Protein AF-A0A496VXA8-F1 (afdb_monomer)

Secondary structure (DSSP, 8-state):
--HHHHHHH-SSHHHHHHHHHHHHHTTPPP-HHHHHHHHHH-SSHHHHHHHHHHHHHTTPPPPHHHHHHHHHH-SSHHHHHHHHHHHHHTTPPPPHHHHHHHHHH-SSHHHHHHHHHHHHHTTPPP-HHHHHHHHHHGGGSSSHHHHHHHHHHHHHHTTPPP-PPEEPTTSPEES--HHHHHHHHH-S--HHHHHHHHHHHTT-TTSHHHHHHHHHHHHS--

Mean predicted aligned error: 10.19 Å

Solvent-accessible surface area (backbone atoms only — not comparable to full-atom values): 12682 Å² total; per-residue (Å²): 135,58,64,54,59,52,34,64,66,35,90,45,37,66,62,20,48,55,49,50,51,49,38,48,75,72,72,44,81,84,52,56,67,41,47,45,45,44,33,61,44,35,90,49,35,64,65,20,47,58,49,49,52,52,39,50,75,69,70,46,77,83,54,59,63,39,51,44,47,43,33,62,42,32,88,50,37,64,63,22,48,55,50,49,54,50,40,50,74,70,71,44,77,81,53,72,65,42,51,49,43,46,37,64,46,32,91,46,47,65,60,23,47,54,50,50,55,49,41,47,75,72,72,46,81,85,52,70,67,53,52,44,49,52,49,58,31,27,77,78,47,98,58,31,66,64,55,41,51,52,53,52,52,50,32,51,75,71,70,40,77,78,57,58,41,38,60,44,100,81,72,50,79,40,86,38,62,42,53,52,54,45,42,60,75,70,56,78,83,67,70,69,60,59,52,50,52,67,66,56,48,78,79,44,96,81,62,50,72,42,60,52,52,58,54,52,66,62,71,72,62,127

Nearest PDB structures (foldseek):
  5i9d-assembly1_A  TM=5.019E-01  e=3.408E-08  unidentified
  6bv8-assembly1_A  TM=5.908E-01  e=7.990E-06  Arabidopsis thaliana
  4m59-assembly1_B  TM=3.883E-01  e=5.154E-06  Zea mays
  4oe1-assembly1_B  TM=3.883E-01  e=5.681E-06  Zea mays
  6hiv-assembly1_DO  TM=2.982E-01  e=5.338E-01  Trypanosoma brucei brucei

Structure (mmCIF, N/CA/C/O backbone):
data_AF-A0A496VXA8-F1
#
_entry.id   AF-A0A496VXA8-F1
#
loop_
_atom_site.group_PDB
_atom_site.id
_atom_site.type_symbol
_atom_site.label_atom_id
_atom_site.label_alt_id
_atom_site.label_comp_id
_atom_site.label_asym_id
_atom_site.label_entity_id
_atom_site.label_seq_id
_atom_site.pdbx_PDB_ins_code
_atom_site.Cartn_x
_atom_site.Cartn_y
_atom_site.Cartn_z
_atom_site.occupancy
_atom_site.B_iso_or_equiv
_atom_site.auth_seq_id
_atom_site.auth_comp_id
_atom_site.auth_asym_id
_atom_site.auth_atom_id
_atom_site.pdbx_PDB_model_num
ATOM 1 N N . MET A 1 1 ? -20.500 14.873 26.101 1.00 58.62 1 MET A N 1
ATOM 2 C CA . MET A 1 1 ? -19.592 14.739 24.938 1.00 58.62 1 MET A CA 1
ATOM 3 C C . MET A 1 1 ? -19.154 13.285 24.901 1.00 58.62 1 MET A C 1
ATOM 5 O O . MET A 1 1 ? -18.729 12.803 25.937 1.00 58.62 1 MET A O 1
ATOM 9 N N . THR A 1 2 ? -19.360 12.556 23.804 1.00 85.44 2 THR A N 1
ATOM 10 C CA . THR A 1 2 ? -19.041 11.115 23.732 1.00 85.44 2 THR A CA 1
ATOM 11 C C . THR A 1 2 ? -17.544 10.885 23.494 1.00 85.44 2 THR A C 1
ATOM 13 O O . THR A 1 2 ? -16.931 11.679 22.777 1.00 85.44 2 THR A O 1
ATOM 16 N N . TYR A 1 3 ? -16.967 9.796 24.024 1.00 85.25 3 TYR A N 1
ATOM 17 C CA . TYR A 1 3 ? -15.556 9.421 23.804 1.00 85.25 3 TYR A CA 1
ATOM 18 C C . TYR A 1 3 ? -15.176 9.405 22.318 1.00 85.25 3 TYR A C 1
ATOM 20 O O . TYR A 1 3 ? -14.171 10.003 21.944 1.00 85.25 3 TYR A O 1
ATOM 28 N N . SER A 1 4 ? -16.028 8.863 21.440 1.00 82.00 4 SER A N 1
ATOM 29 C CA . SER A 1 4 ? -15.798 8.865 19.984 1.00 82.00 4 SER A CA 1
ATOM 30 C C . SER A 1 4 ? -15.583 10.269 19.401 1.00 82.00 4 SER A C 1
ATOM 32 O O . SER A 1 4 ? -14.806 10.447 18.468 1.00 82.00 4 SER A O 1
ATOM 34 N N . THR A 1 5 ? -16.228 11.300 19.960 1.00 87.38 5 THR A N 1
ATOM 35 C CA . THR A 1 5 ? -16.027 12.693 19.526 1.00 87.38 5 THR A CA 1
ATOM 36 C C . THR A 1 5 ? -14.681 13.239 19.990 1.00 87.38 5 THR A C 1
ATOM 38 O O . THR A 1 5 ? -14.047 13.990 19.250 1.00 87.38 5 THR A O 1
ATOM 41 N N . LEU A 1 6 ? -14.246 12.881 21.201 1.00 89.38 6 LEU A N 1
ATOM 42 C CA . LEU A 1 6 ? -12.944 13.281 21.735 1.00 89.38 6 LEU A CA 1
ATOM 43 C C . LEU A 1 6 ? -11.808 12.601 20.963 1.00 89.38 6 LEU A C 1
ATOM 45 O O . LEU A 1 6 ? -10.886 13.286 20.529 1.00 89.38 6 LEU A O 1
ATOM 49 N N . ILE A 1 7 ? -11.935 11.298 20.693 1.00 90.56 7 ILE A N 1
ATOM 50 C CA . ILE A 1 7 ? -10.985 10.518 19.886 1.00 90.56 7 ILE A CA 1
ATOM 51 C C . ILE A 1 7 ? -10.876 11.102 18.471 1.00 90.56 7 ILE A C 1
ATOM 53 O O . ILE A 1 7 ? -9.772 11.336 17.985 1.00 90.56 7 ILE A O 1
ATOM 57 N N . ASN A 1 8 ? -12.002 11.429 17.828 1.00 89.62 8 ASN A N 1
ATOM 58 C CA . ASN A 1 8 ? -11.996 12.075 16.509 1.00 89.62 8 ASN A CA 1
ATOM 59 C C . ASN A 1 8 ? -11.257 13.427 16.515 1.00 89.62 8 ASN A C 1
ATOM 61 O O . ASN A 1 8 ? -10.510 13.750 15.590 1.00 89.62 8 ASN A O 1
ATOM 65 N N . LYS A 1 9 ? -11.419 14.208 17.589 1.00 91.44 9 LYS A N 1
ATOM 66 C CA . LYS A 1 9 ? -10.740 15.499 17.767 1.00 91.44 9 LYS A CA 1
ATOM 67 C C . LYS A 1 9 ? -9.277 15.379 18.201 1.00 91.44 9 LYS A C 1
ATOM 69 O O . LYS A 1 9 ? -8.580 16.394 18.187 1.00 91.44 9 LYS A O 1
ATOM 74 N N . ALA A 1 10 ? -8.799 14.190 18.567 1.00 91.81 10 ALA A N 1
ATOM 75 C CA . ALA A 1 10 ? -7.414 13.997 18.968 1.00 91.81 10 ALA A CA 1
ATOM 76 C C . ALA A 1 10 ? -6.463 14.359 17.817 1.00 91.81 10 ALA A C 1
ATOM 78 O O . ALA A 1 10 ? -6.645 13.950 16.662 1.00 91.81 10 ALA A O 1
ATOM 79 N N . GLN A 1 11 ? -5.429 15.143 18.122 1.00 90.50 11 GLN A N 1
ATOM 80 C CA . GLN A 1 11 ? -4.469 15.582 17.109 1.00 90.50 11 GLN A CA 1
ATOM 81 C C . GLN A 1 11 ? -3.462 14.481 16.786 1.00 90.50 11 GLN A C 1
ATOM 83 O O . GLN A 1 11 ? -3.057 14.332 15.634 1.00 90.50 11 GLN A O 1
ATOM 88 N N . THR A 1 12 ? -3.094 13.684 17.789 1.00 93.69 12 THR A N 1
ATOM 89 C CA . THR A 1 12 ? -2.106 12.613 17.661 1.00 93.69 12 THR A CA 1
ATOM 90 C C . THR A 1 12 ? -2.734 11.243 17.885 1.00 93.69 12 THR A C 1
ATOM 92 O O . THR A 1 12 ? -3.783 11.116 18.516 1.00 93.69 12 THR A O 1
ATOM 95 N N . TYR A 1 13 ? -2.065 10.206 17.372 1.00 95.06 13 TYR A N 1
ATOM 96 C CA . TYR A 1 13 ? -2.420 8.818 17.663 1.00 95.06 13 TYR A CA 1
ATOM 97 C C . TYR A 1 13 ? -2.446 8.555 19.169 1.00 95.06 13 TYR A C 1
ATOM 99 O O . TYR A 1 13 ? -3.433 8.031 19.662 1.00 95.06 13 TYR A O 1
ATOM 107 N N . GLN A 1 14 ? -1.399 8.973 19.892 1.00 96.31 14 GLN A N 1
ATOM 108 C CA . GLN A 1 14 ? -1.267 8.688 21.321 1.00 96.31 14 GLN A CA 1
ATOM 109 C C . GLN A 1 14 ? -2.429 9.269 22.128 1.00 96.31 14 GLN A C 1
ATOM 111 O O . GLN A 1 14 ? -3.077 8.538 22.859 1.00 96.31 14 GLN A O 1
ATOM 116 N N . GLN A 1 15 ? -2.765 10.547 21.912 1.00 95.25 15 GLN A N 1
ATOM 117 C CA . GLN A 1 15 ? -3.900 11.186 22.588 1.00 95.25 15 GLN A CA 1
ATOM 118 C C . GLN A 1 15 ? -5.219 10.452 22.326 1.00 95.25 15 GLN A C 1
ATOM 120 O O . GLN A 1 15 ? -6.034 10.292 23.228 1.00 95.25 15 GLN A O 1
ATOM 125 N N . GLY A 1 16 ? -5.447 10.028 21.080 1.00 96.25 16 GLY A N 1
ATOM 126 C CA . GLY A 1 16 ? -6.645 9.273 20.733 1.00 96.25 16 GLY A CA 1
ATOM 127 C C . GLY A 1 16 ? -6.648 7.877 21.354 1.00 96.25 16 GLY A C 1
ATOM 128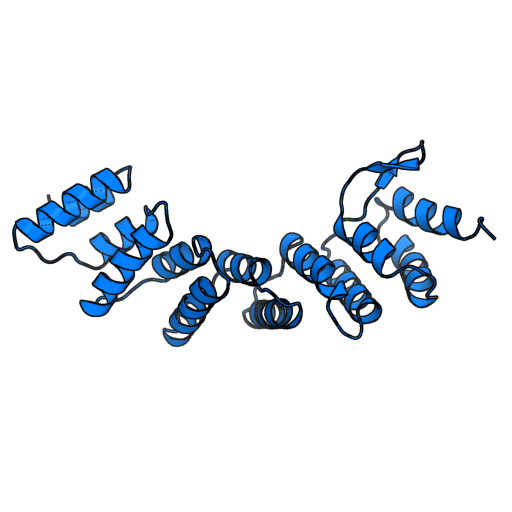 O O . GLY A 1 16 ? -7.699 7.415 21.786 1.00 96.25 16 GLY A O 1
ATOM 129 N N . PHE A 1 17 ? -5.494 7.211 21.383 1.00 96.62 17 PHE A N 1
ATOM 130 C CA . PHE A 1 17 ? -5.342 5.862 21.917 1.00 96.62 17 PHE A CA 1
ATOM 131 C C . PHE A 1 17 ? -5.545 5.836 23.435 1.00 96.62 17 PHE A C 1
ATOM 133 O O . PHE A 1 17 ? -6.255 4.972 23.934 1.00 96.62 17 PHE A O 1
ATOM 140 N N . ASP A 1 18 ? -5.027 6.833 24.156 1.00 96.25 18 ASP A N 1
ATOM 141 C CA . ASP A 1 18 ? -5.244 6.969 25.600 1.00 96.25 18 ASP A CA 1
ATOM 142 C C . ASP A 1 18 ? -6.747 7.110 25.919 1.00 96.25 18 ASP A C 1
ATOM 144 O O . ASP A 1 18 ? -7.275 6.400 26.772 1.00 96.25 18 ASP A O 1
ATOM 148 N N . LEU A 1 19 ? -7.467 7.954 25.165 1.00 96.12 19 LEU A N 1
ATOM 149 C CA . LEU A 1 19 ? -8.926 8.111 25.286 1.00 96.12 19 LEU A CA 1
ATOM 150 C C . LEU A 1 19 ? -9.700 6.835 24.919 1.00 96.12 19 LEU A C 1
ATOM 152 O O . LEU A 1 19 ? -10.787 6.590 25.441 1.00 96.12 19 LEU A O 1
ATOM 156 N N . PHE A 1 20 ? -9.178 6.050 23.982 1.00 95.75 20 PHE A N 1
ATOM 157 C CA . PHE A 1 20 ? -9.776 4.791 23.547 1.00 95.75 20 PHE A CA 1
ATOM 158 C C . PHE A 1 20 ? -9.622 3.692 24.600 1.00 95.75 20 PHE A C 1
ATOM 160 O O . PHE A 1 20 ? -10.581 2.974 24.880 1.00 95.75 20 PHE A O 1
ATOM 167 N N . GLU A 1 21 ? -8.460 3.602 25.241 1.00 96.06 21 GLU A N 1
ATOM 168 C CA . GLU A 1 21 ? -8.243 2.685 26.360 1.00 96.06 21 GLU A CA 1
ATOM 169 C C . GLU A 1 21 ? -9.050 3.101 27.594 1.00 96.06 21 GLU A C 1
ATOM 171 O O . GLU A 1 21 ? -9.676 2.252 28.227 1.00 96.06 21 GLU A O 1
ATOM 176 N N . GLU A 1 22 ? -9.140 4.401 27.891 1.00 95.50 22 GLU A N 1
ATOM 177 C CA . GLU A 1 22 ? -10.016 4.919 28.951 1.00 95.50 22 GLU A CA 1
ATOM 178 C C . GLU A 1 22 ? -11.487 4.545 28.697 1.00 95.50 22 GLU A C 1
ATOM 180 O O . GLU A 1 22 ? -12.177 4.064 29.598 1.00 95.50 22 GLU A O 1
ATOM 185 N N . MET A 1 23 ? -11.955 4.683 27.450 1.00 94.56 23 MET A N 1
ATOM 186 C CA . MET A 1 23 ? -13.300 4.271 27.042 1.00 94.56 23 MET A CA 1
ATOM 187 C C . MET A 1 23 ? -13.550 2.781 27.333 1.00 94.56 23 MET A C 1
ATOM 189 O O . MET A 1 23 ? -14.592 2.436 27.896 1.00 94.56 23 MET A O 1
ATOM 193 N N . LYS A 1 24 ? -12.595 1.905 26.998 1.00 94.31 24 LYS A N 1
ATOM 194 C CA . LYS A 1 24 ? -12.691 0.458 27.259 1.00 94.31 24 LYS A CA 1
ATOM 195 C C . LYS A 1 24 ? -12.679 0.142 28.755 1.00 94.31 24 LYS A C 1
ATOM 197 O O . LYS A 1 24 ? -13.484 -0.668 29.210 1.00 94.31 24 LYS A O 1
ATOM 202 N N . GLN A 1 25 ? -11.822 0.805 29.533 1.00 95.75 25 GLN A N 1
ATOM 203 C CA . GLN A 1 25 ? -11.750 0.644 30.992 1.00 95.75 25 GLN A CA 1
ATOM 204 C C . GLN A 1 25 ? -13.033 1.098 31.696 1.00 95.75 25 GLN A C 1
ATOM 206 O O . GLN A 1 25 ? -13.434 0.500 32.692 1.00 95.75 25 GLN A O 1
ATOM 211 N N . ALA A 1 26 ? -13.721 2.100 31.146 1.00 94.19 26 ALA A N 1
ATOM 212 C CA . ALA A 1 26 ? -15.038 2.535 31.606 1.00 94.19 26 ALA A CA 1
ATOM 213 C C . ALA A 1 26 ? -16.181 1.564 31.227 1.00 94.19 26 ALA A C 1
ATOM 215 O O . ALA A 1 26 ? -17.346 1.857 31.496 1.00 94.19 26 ALA A O 1
ATOM 216 N N . GLY A 1 27 ? -15.878 0.424 30.594 1.00 92.75 27 GLY A N 1
ATOM 217 C CA . GLY A 1 27 ? -16.862 -0.575 30.170 1.00 92.75 27 GLY A CA 1
ATOM 218 C C . GLY A 1 27 ? -17.660 -0.176 28.927 1.00 92.75 27 GLY A C 1
ATOM 219 O O . GLY A 1 27 ? -18.686 -0.790 28.635 1.00 92.75 27 GLY A O 1
ATOM 220 N N . LEU A 1 28 ? -17.222 0.853 28.196 1.00 92.94 28 LEU A N 1
ATOM 221 C CA . LEU A 1 28 ? -17.864 1.292 26.962 1.00 92.94 28 LEU A CA 1
ATOM 222 C C . LEU A 1 28 ? -17.244 0.578 25.759 1.00 92.94 28 LEU A C 1
ATOM 224 O O . LEU A 1 28 ? -16.032 0.392 25.680 1.00 92.94 28 LEU A O 1
ATOM 228 N N . THR A 1 29 ? -18.077 0.223 24.783 1.00 91.25 29 THR A N 1
ATOM 229 C CA . THR A 1 29 ? -17.632 -0.463 23.563 1.00 91.25 29 THR A CA 1
ATOM 230 C C . THR A 1 29 ? -17.253 0.551 22.482 1.00 91.25 29 THR A C 1
ATOM 232 O O . THR A 1 29 ? -18.116 1.335 22.067 1.00 91.25 29 THR A O 1
ATOM 235 N N . PRO A 1 30 ? -15.995 0.572 22.000 1.00 94.12 30 PRO A N 1
ATOM 236 C CA . PRO A 1 30 ? -15.619 1.415 20.873 1.00 94.12 30 PRO A CA 1
ATOM 237 C C . PRO A 1 30 ? -16.399 1.042 19.607 1.00 94.12 30 PRO A C 1
ATOM 239 O O . PRO A 1 30 ? -16.666 -0.130 19.356 1.00 94.12 30 PRO A O 1
ATOM 242 N N . ASN A 1 31 ? -16.754 2.046 18.806 1.00 94.31 31 ASN A N 1
ATOM 243 C CA . ASN A 1 31 ? -17.472 1.868 17.543 1.00 94.31 31 ASN A CA 1
ATOM 244 C C . ASN A 1 31 ? -16.546 2.061 16.333 1.00 94.31 31 ASN A C 1
ATOM 246 O O . ASN A 1 31 ? -15.356 2.352 16.483 1.00 94.31 31 ASN A O 1
ATOM 250 N N . GLU A 1 32 ? -17.102 1.948 15.126 1.00 95.25 32 GLU A N 1
ATOM 251 C CA . GLU A 1 32 ? -16.370 2.069 13.863 1.00 95.25 32 GLU A CA 1
ATOM 252 C C . GLU A 1 32 ? -15.591 3.383 13.775 1.00 95.25 32 GLU A C 1
ATOM 254 O O . GLU A 1 32 ? -14.428 3.397 13.386 1.00 95.25 32 GLU A O 1
ATOM 259 N N . ILE A 1 33 ? -16.201 4.491 14.206 1.00 92.69 33 ILE A N 1
ATOM 260 C CA . ILE A 1 33 ? -15.576 5.817 14.154 1.00 92.69 33 ILE A CA 1
ATOM 261 C C . ILE A 1 33 ? -14.342 5.871 15.057 1.00 92.69 33 ILE A C 1
ATOM 263 O O . ILE A 1 33 ? -13.315 6.417 14.647 1.00 92.69 33 ILE A O 1
ATOM 267 N N . SER A 1 34 ? -14.428 5.319 16.271 1.00 94.38 34 SER A N 1
ATOM 268 C CA . SER A 1 34 ? -13.302 5.275 17.208 1.00 94.38 34 SER A CA 1
ATOM 269 C C . SER A 1 34 ? -12.120 4.502 16.611 1.00 94.38 34 SER A C 1
ATOM 271 O O . SER A 1 34 ? -11.008 5.030 16.581 1.00 94.38 34 SER A O 1
ATOM 273 N N . TYR A 1 35 ? -12.363 3.307 16.063 1.00 97.00 35 TYR A N 1
ATOM 274 C CA . TYR A 1 35 ? -11.318 2.488 15.439 1.00 97.00 35 TYR A CA 1
ATOM 275 C C . TYR A 1 35 ? -10.736 3.122 14.176 1.00 97.00 35 TYR A C 1
ATOM 277 O O . TYR A 1 35 ? -9.527 3.348 14.111 1.00 97.00 35 TYR A O 1
ATOM 285 N N . SER A 1 36 ? -11.572 3.462 13.189 1.00 95.9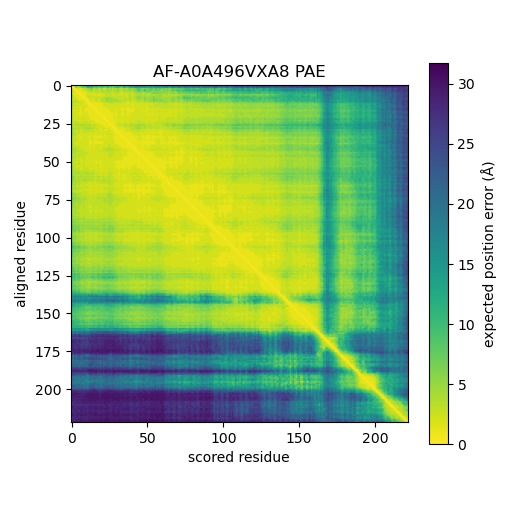4 36 SER A N 1
ATOM 286 C CA . SER A 1 36 ? -11.110 4.012 11.908 1.00 95.94 36 SER A CA 1
ATOM 287 C C . SER A 1 36 ? -10.312 5.300 12.104 1.00 95.94 36 SER A C 1
ATOM 289 O O . SER A 1 36 ? -9.294 5.513 11.448 1.00 95.94 36 SER A O 1
ATOM 291 N N . THR A 1 37 ? -10.699 6.139 13.070 1.00 95.19 37 THR A N 1
ATOM 292 C CA . THR A 1 37 ? -9.935 7.342 13.430 1.00 95.19 37 THR A CA 1
ATOM 293 C C . THR A 1 37 ? -8.521 6.997 13.895 1.00 95.19 37 THR A C 1
ATOM 295 O O . THR A 1 37 ? -7.558 7.630 13.452 1.00 95.19 37 THR A O 1
ATOM 298 N N . LEU A 1 38 ? -8.372 6.015 14.786 1.00 97.38 38 LEU A N 1
ATOM 299 C CA . LEU A 1 38 ? -7.065 5.620 15.310 1.00 97.38 38 LEU A CA 1
ATOM 300 C C . LEU A 1 38 ? -6.207 4.915 14.267 1.00 97.38 38 LEU A C 1
ATOM 302 O O . LEU A 1 38 ? -5.031 5.256 14.143 1.00 97.38 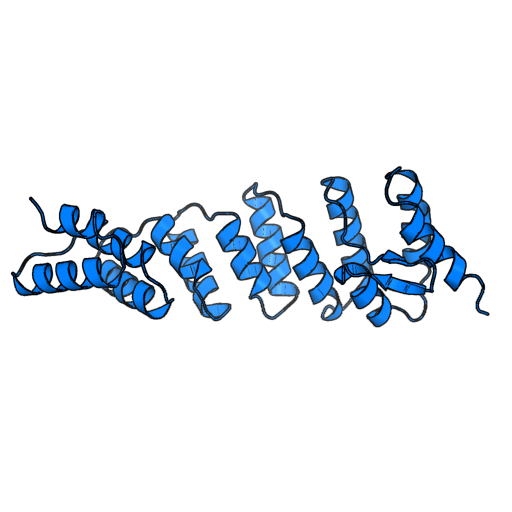38 LEU A O 1
ATOM 306 N N . ILE A 1 39 ? -6.789 4.019 13.467 1.00 97.75 39 ILE A N 1
ATOM 307 C CA . ILE A 1 39 ? -6.097 3.359 12.350 1.00 97.75 39 ILE A CA 1
ATOM 308 C C . ILE A 1 39 ? -5.545 4.416 11.386 1.00 97.75 39 ILE A C 1
ATOM 310 O O . ILE A 1 39 ? -4.371 4.375 11.014 1.00 97.75 39 ILE A O 1
ATOM 314 N N . ASN A 1 40 ? -6.347 5.430 11.056 1.00 95.25 40 ASN A N 1
ATOM 315 C CA . ASN A 1 40 ? -5.938 6.524 10.175 1.00 95.25 40 ASN A CA 1
ATOM 316 C C . ASN A 1 40 ? -4.826 7.399 10.778 1.00 95.25 40 ASN A C 1
ATOM 318 O O . ASN A 1 40 ? -3.967 7.905 10.049 1.00 95.25 40 ASN A O 1
ATOM 322 N N . LYS A 1 41 ? -4.815 7.577 12.105 1.00 95.31 41 LYS A N 1
ATOM 323 C CA . LYS A 1 41 ? -3.779 8.338 12.828 1.00 95.31 41 LYS A CA 1
ATOM 324 C C . LYS A 1 41 ? -2.533 7.521 13.155 1.00 95.31 41 LYS A C 1
ATOM 326 O O . LYS A 1 41 ? -1.519 8.129 13.515 1.00 95.31 41 LYS A O 1
ATOM 331 N N . ALA A 1 42 ? -2.586 6.194 13.034 1.00 96.38 42 ALA A N 1
ATOM 332 C CA . ALA A 1 42 ? -1.464 5.313 13.322 1.00 96.38 42 ALA A CA 1
ATOM 333 C C . ALA A 1 42 ? -0.210 5.784 12.579 1.00 96.38 42 ALA A C 1
ATOM 335 O O . ALA A 1 42 ? -0.274 6.282 11.449 1.00 96.38 42 ALA A O 1
ATOM 336 N N . GLN A 1 43 ? 0.950 5.658 13.216 1.00 94.75 43 GLN A N 1
ATOM 337 C CA . GLN A 1 43 ? 2.222 6.052 12.607 1.00 94.75 43 GLN A CA 1
ATOM 338 C C . GLN A 1 43 ? 2.928 4.847 11.995 1.00 94.75 43 GLN A C 1
ATOM 340 O O . GLN A 1 43 ? 3.556 4.964 10.942 1.00 94.75 43 GLN A O 1
ATOM 345 N N . THR A 1 44 ? 2.756 3.674 12.600 1.00 96.50 44 THR A N 1
ATOM 346 C CA . THR A 1 44 ? 3.331 2.415 12.126 1.00 96.50 44 THR A CA 1
ATOM 347 C C . THR A 1 44 ? 2.253 1.469 11.607 1.00 96.50 44 THR A C 1
ATOM 349 O O . THR A 1 44 ? 1.071 1.619 11.913 1.00 96.50 44 THR A O 1
ATOM 352 N N . TYR A 1 45 ? 2.672 0.484 10.807 1.00 97.12 45 TYR A N 1
ATOM 353 C CA . TYR A 1 45 ? 1.798 -0.611 10.389 1.00 97.12 45 TYR A CA 1
ATOM 354 C C . TYR A 1 45 ? 1.234 -1.358 11.596 1.00 97.12 45 TYR A C 1
ATOM 356 O O . TYR A 1 45 ? 0.029 -1.533 11.673 1.00 97.12 45 TYR A O 1
ATOM 364 N N . GLN A 1 46 ? 2.094 -1.729 12.553 1.00 97.56 46 GLN A N 1
ATOM 365 C CA . GLN A 1 46 ? 1.699 -2.547 13.699 1.00 97.56 46 GLN A CA 1
ATOM 366 C C . GLN A 1 46 ? 0.609 -1.874 14.539 1.00 97.56 46 GLN A C 1
ATOM 368 O O . GLN A 1 46 ? -0.421 -2.483 14.779 1.00 97.56 46 GLN A O 1
ATOM 373 N N . GLN A 1 47 ? 0.786 -0.588 14.873 1.00 96.75 47 GLN A N 1
ATOM 374 C CA . GLN A 1 47 ? -0.213 0.187 15.621 1.00 96.75 47 GLN A CA 1
ATOM 375 C C . GLN A 1 47 ? -1.597 0.142 14.966 1.00 96.75 47 GLN A C 1
ATOM 377 O O . GLN A 1 47 ? -2.602 -0.059 15.636 1.00 96.75 47 GLN A O 1
ATOM 382 N N . GLY A 1 48 ? -1.651 0.351 13.649 1.00 97.75 48 GLY A N 1
ATOM 383 C CA . GLY A 1 48 ? -2.918 0.322 12.929 1.00 97.75 48 GLY A CA 1
ATOM 384 C C . GLY A 1 48 ? -3.458 -1.096 12.738 1.00 97.75 48 GLY A C 1
ATOM 385 O O . GLY A 1 48 ? -4.667 -1.282 12.758 1.00 97.75 48 GLY A O 1
ATOM 386 N N . PHE A 1 49 ? -2.583 -2.084 12.540 1.00 98.12 49 PHE A N 1
ATOM 387 C CA . PHE A 1 49 ? -2.974 -3.466 12.280 1.00 98.12 49 PHE A CA 1
ATOM 388 C C . PHE A 1 49 ? -3.564 -4.138 13.525 1.00 98.12 49 PHE A C 1
ATOM 390 O O . PHE A 1 49 ? -4.563 -4.836 13.407 1.00 98.12 49 PHE A O 1
ATOM 397 N N . ASP A 1 50 ? -3.021 -3.860 14.714 1.00 97.81 50 ASP A N 1
ATOM 398 C CA . ASP A 1 50 ? -3.572 -4.371 15.977 1.00 97.81 50 ASP A CA 1
ATOM 399 C C . ASP A 1 50 ? -5.017 -3.882 16.183 1.00 97.81 50 ASP A C 1
ATOM 401 O O . ASP A 1 50 ? -5.918 -4.673 16.455 1.00 97.81 50 ASP A O 1
ATOM 405 N N . LEU A 1 51 ? -5.260 -2.586 15.951 1.00 98.06 51 LEU A N 1
ATOM 406 C CA . LEU A 1 51 ? -6.598 -1.988 16.011 1.00 98.06 51 LEU A CA 1
ATOM 407 C C . LEU A 1 51 ? -7.535 -2.519 14.921 1.00 98.06 51 LEU A C 1
ATOM 409 O O . LEU A 1 51 ? -8.734 -2.653 15.148 1.00 98.06 51 LEU A O 1
ATOM 413 N N . PHE A 1 52 ? -7.007 -2.799 13.732 1.00 98.06 52 PHE A N 1
ATOM 414 C CA . PHE A 1 52 ? -7.766 -3.368 12.623 1.00 98.06 52 PHE A CA 1
ATOM 415 C C . PHE A 1 52 ? -8.232 -4.794 12.928 1.00 98.06 52 PHE A C 1
ATOM 417 O O . PHE A 1 52 ? -9.397 -5.115 12.699 1.00 98.06 52 PHE A O 1
ATOM 424 N N . GLU A 1 53 ? -7.360 -5.634 13.486 1.00 98.00 53 GLU A N 1
ATOM 425 C CA . GLU A 1 53 ? -7.721 -6.992 13.900 1.00 98.00 53 GLU A CA 1
ATOM 426 C C . GLU A 1 53 ? -8.709 -6.976 15.073 1.00 98.00 53 GLU A C 1
ATOM 428 O O . GLU A 1 53 ? -9.689 -7.720 15.046 1.00 98.00 53 GLU A O 1
ATOM 433 N N . GLU A 1 54 ? -8.529 -6.085 16.055 1.00 97.56 54 GLU A N 1
ATOM 434 C CA . GLU A 1 54 ? -9.496 -5.903 17.148 1.00 97.56 54 GLU A CA 1
ATOM 435 C C . GLU A 1 54 ? -10.875 -5.474 16.609 1.00 97.56 54 GLU A C 1
ATOM 437 O O . GLU A 1 54 ? -11.899 -6.067 16.954 1.00 97.56 54 GLU A O 1
ATOM 442 N N . MET A 1 55 ? -10.907 -4.505 15.687 1.00 97.19 55 MET A N 1
ATOM 443 C CA . MET A 1 55 ? -12.130 -4.044 15.021 1.00 97.19 55 MET A CA 1
ATOM 444 C C . MET A 1 55 ? -12.830 -5.174 14.251 1.00 97.19 55 MET A C 1
ATOM 446 O O . MET A 1 55 ? -14.055 -5.311 14.310 1.00 97.19 55 MET A O 1
ATOM 450 N N . LYS A 1 56 ? -12.056 -6.013 13.556 1.00 96.06 56 LYS A N 1
ATOM 451 C CA . LYS A 1 56 ? -12.556 -7.167 12.801 1.00 96.06 56 LYS A CA 1
ATOM 452 C C . LYS A 1 56 ? -13.133 -8.246 13.713 1.00 96.06 56 LYS A C 1
ATOM 454 O O . LYS A 1 56 ? -14.211 -8.765 13.431 1.00 96.06 56 LYS A O 1
ATOM 459 N N . GLN A 1 57 ? -12.459 -8.557 14.821 1.00 97.00 57 GLN A N 1
ATOM 460 C CA . GLN A 1 57 ? -12.938 -9.509 15.831 1.00 97.00 57 GLN A CA 1
ATOM 461 C C . GLN A 1 57 ? -14.215 -9.023 16.522 1.00 97.00 57 GLN A C 1
ATOM 463 O O . GLN A 1 57 ? -15.086 -9.829 16.842 1.00 97.00 57 GLN A O 1
ATOM 468 N N . ALA A 1 58 ? -14.366 -7.706 16.683 1.00 95.31 58 ALA A N 1
ATOM 469 C CA . ALA A 1 58 ? -15.596 -7.085 17.166 1.00 95.31 58 ALA A CA 1
ATOM 470 C C . ALA A 1 58 ? -16.750 -7.113 16.139 1.00 95.31 58 ALA A C 1
ATOM 472 O O . ALA A 1 58 ? -17.854 -6.668 16.452 1.00 95.31 58 ALA A O 1
ATOM 473 N N . GLY A 1 59 ? -16.523 -7.617 14.919 1.00 95.94 59 GLY A N 1
ATOM 474 C CA . GLY A 1 59 ? -17.530 -7.675 13.855 1.00 95.94 59 GLY A CA 1
ATOM 475 C C . GLY A 1 59 ? -17.889 -6.307 13.269 1.00 95.94 59 GLY A C 1
ATOM 476 O O . GLY A 1 59 ? -18.931 -6.167 12.629 1.00 95.94 59 GLY A O 1
ATOM 477 N N . LEU A 1 60 ? -17.049 -5.294 13.494 1.00 96.38 60 LEU A N 1
ATOM 478 C CA . LEU A 1 60 ? -17.279 -3.933 13.026 1.00 96.38 60 LEU A CA 1
ATOM 479 C C . LEU A 1 60 ? -16.842 -3.771 11.567 1.00 96.38 60 LEU A C 1
ATOM 481 O O . LEU A 1 60 ? -15.853 -4.351 11.113 1.00 96.38 60 LEU A O 1
ATOM 485 N N . LYS A 1 61 ? -17.576 -2.946 10.813 1.00 95.00 61 LYS A N 1
ATOM 486 C CA . LYS A 1 61 ? -17.298 -2.723 9.391 1.00 95.00 61 LYS A CA 1
ATOM 487 C C . LYS A 1 61 ? -16.079 -1.827 9.204 1.00 95.00 61 LYS A C 1
ATOM 489 O O . LYS A 1 61 ? -16.129 -0.643 9.527 1.00 95.00 61 LYS A O 1
ATOM 494 N N . ILE A 1 62 ? -15.035 -2.366 8.588 1.00 96.62 62 ILE A N 1
ATOM 495 C CA . ILE A 1 62 ? -13.843 -1.603 8.214 1.00 96.62 62 ILE A CA 1
ATOM 496 C C . ILE A 1 62 ? -14.091 -0.844 6.901 1.00 96.62 62 ILE A C 1
ATOM 498 O O . ILE A 1 62 ? -14.704 -1.368 5.967 1.00 96.62 62 ILE A O 1
ATOM 502 N N . ASP A 1 63 ? -13.634 0.407 6.835 1.00 94.38 63 ASP A N 1
ATOM 503 C CA . ASP A 1 63 ? -13.803 1.283 5.675 1.00 94.38 63 ASP A CA 1
ATOM 504 C C . ASP A 1 63 ? -12.595 1.281 4.716 1.00 94.38 63 ASP A C 1
ATOM 506 O O . ASP A 1 63 ? -11.508 0.782 5.014 1.00 94.38 63 ASP A O 1
ATOM 510 N N . GLU A 1 64 ? -12.794 1.866 3.530 1.00 95.75 64 GLU A N 1
ATOM 511 C CA . GLU A 1 64 ? -11.772 1.992 2.479 1.00 95.75 64 GLU A CA 1
ATOM 512 C C . GLU A 1 64 ? -10.504 2.709 2.972 1.00 95.75 64 GLU A C 1
ATOM 514 O O . GLU A 1 64 ? -9.385 2.334 2.605 1.00 95.75 64 GLU A O 1
ATOM 519 N N . ILE A 1 65 ? -10.669 3.727 3.821 1.00 95.38 65 ILE A N 1
ATOM 520 C CA . ILE A 1 65 ? -9.572 4.574 4.300 1.00 95.38 65 ILE A CA 1
ATOM 521 C C . ILE A 1 65 ? -8.674 3.788 5.261 1.00 95.38 65 ILE A C 1
ATOM 523 O O . ILE A 1 65 ? -7.447 3.889 5.169 1.00 95.38 65 ILE A O 1
ATOM 527 N N . SER A 1 66 ? -9.262 2.961 6.126 1.00 96.56 66 SER A N 1
ATOM 528 C CA . SER A 1 66 ? -8.534 2.110 7.069 1.00 96.56 66 SER A CA 1
ATOM 529 C C . SER A 1 66 ? -7.665 1.088 6.328 1.00 96.56 66 SER A C 1
ATOM 531 O O . SER A 1 66 ? -6.460 1.015 6.581 1.00 96.56 66 SER A O 1
ATOM 533 N N . TYR A 1 67 ? -8.224 0.377 5.338 1.00 97.81 67 TYR A N 1
ATOM 534 C CA . TYR A 1 67 ? -7.449 -0.537 4.484 1.00 97.81 67 TYR A CA 1
ATOM 535 C C . TYR A 1 67 ? -6.323 0.190 3.741 1.00 97.81 67 TYR A C 1
ATOM 537 O O . TYR A 1 67 ? -5.158 -0.201 3.840 1.00 97.81 67 TYR A O 1
ATOM 545 N N . SER A 1 68 ? -6.646 1.283 3.044 1.00 96.88 68 SER A N 1
ATOM 546 C CA . SER A 1 68 ? -5.675 2.054 2.254 1.00 96.88 68 SER A CA 1
ATOM 547 C C . SER A 1 68 ? -4.528 2.583 3.123 1.00 96.88 68 SER A C 1
ATOM 549 O O . SER A 1 68 ? -3.357 2.555 2.729 1.00 96.88 68 SER A O 1
ATOM 551 N N . THR A 1 69 ? -4.835 3.015 4.352 1.00 96.44 69 THR A N 1
ATOM 552 C CA . THR A 1 69 ? -3.838 3.466 5.330 1.00 96.44 69 THR A CA 1
ATOM 553 C C . THR A 1 69 ? -2.868 2.352 5.709 1.00 96.44 69 THR A C 1
ATOM 555 O O . THR A 1 69 ? -1.653 2.585 5.730 1.00 96.44 69 THR A O 1
ATOM 558 N N . LEU A 1 70 ? -3.372 1.148 5.981 1.00 98.12 70 LEU A N 1
ATOM 559 C CA . LEU A 1 70 ? -2.535 0.005 6.340 1.00 98.12 70 LEU A CA 1
ATOM 560 C C . LEU A 1 70 ? -1.713 -0.505 5.160 1.00 98.12 70 LEU A C 1
ATOM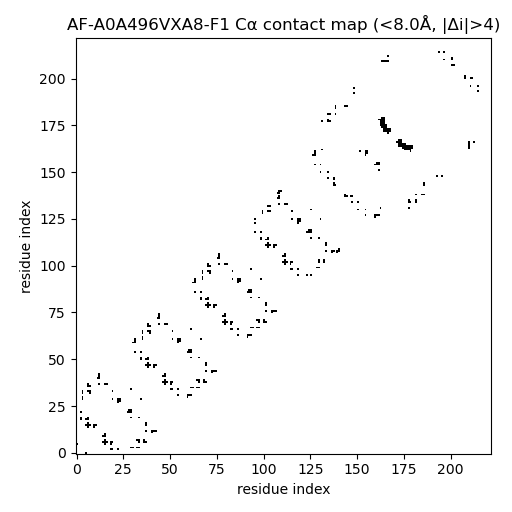 562 O O . LEU A 1 70 ? -0.514 -0.724 5.326 1.00 98.12 70 LEU A O 1
ATOM 566 N N . ILE A 1 71 ? -2.293 -0.590 3.960 1.00 98.19 71 ILE A N 1
ATOM 567 C CA . ILE A 1 71 ? -1.565 -0.963 2.735 1.00 98.19 71 ILE A CA 1
ATOM 568 C C . ILE A 1 71 ? -0.397 0.002 2.502 1.00 98.19 71 ILE A C 1
ATOM 570 O O . ILE A 1 71 ? 0.731 -0.429 2.255 1.00 98.19 71 ILE A O 1
ATOM 574 N N . LYS A 1 72 ? -0.626 1.313 2.655 1.00 96.12 72 LYS A N 1
ATOM 575 C CA . LYS A 1 72 ? 0.422 2.342 2.541 1.00 96.12 72 LYS A CA 1
ATOM 576 C C . LYS A 1 72 ? 1.545 2.161 3.568 1.00 96.12 72 LYS A C 1
ATOM 578 O O . LYS A 1 72 ? 2.703 2.464 3.274 1.00 96.12 72 LYS A O 1
ATOM 583 N N . LYS A 1 73 ? 1.204 1.720 4.779 1.00 96.19 73 LYS A N 1
ATOM 584 C CA . LYS A 1 73 ? 2.143 1.529 5.896 1.00 96.19 73 LYS A CA 1
ATOM 585 C C . LYS A 1 73 ? 2.810 0.162 5.917 1.00 96.19 73 LYS A C 1
ATOM 587 O O . LYS A 1 73 ? 3.800 0.019 6.634 1.00 96.19 73 LYS A O 1
ATOM 592 N N . ALA A 1 74 ? 2.295 -0.810 5.167 1.00 97.00 74 ALA A N 1
ATOM 593 C CA . ALA A 1 74 ? 2.843 -2.156 5.092 1.00 97.00 74 ALA A CA 1
ATOM 594 C C . ALA A 1 74 ? 4.350 -2.098 4.847 1.00 97.00 74 ALA A C 1
ATOM 596 O O . ALA A 1 74 ? 4.836 -1.273 4.068 1.00 97.00 74 ALA A O 1
ATOM 597 N N . GLN A 1 75 ? 5.117 -2.952 5.516 1.00 95.12 75 GLN A N 1
ATOM 598 C CA . GLN A 1 75 ? 6.567 -2.971 5.340 1.00 95.12 75 GLN A CA 1
ATOM 599 C C . GLN A 1 75 ? 6.950 -3.927 4.217 1.00 95.12 75 GLN A C 1
ATOM 601 O O . GLN A 1 75 ? 7.741 -3.557 3.345 1.00 95.12 75 GLN A O 1
ATOM 606 N N . THR A 1 76 ? 6.298 -5.084 4.156 1.00 96.50 76 THR A N 1
ATOM 607 C CA . THR A 1 76 ? 6.527 -6.103 3.128 1.00 96.50 76 THR A CA 1
ATOM 608 C C . THR A 1 76 ? 5.454 -6.077 2.041 1.00 96.50 76 THR A C 1
ATOM 610 O O . THR A 1 76 ? 4.386 -5.484 2.208 1.00 96.50 76 THR A O 1
ATOM 613 N N . TYR A 1 77 ? 5.749 -6.711 0.903 1.00 96.88 77 TYR A N 1
ATOM 614 C CA . TYR A 1 77 ? 4.752 -6.942 -0.142 1.00 96.88 77 TYR A CA 1
ATOM 615 C C . TYR A 1 77 ? 3.586 -7.781 0.385 1.00 96.88 77 TYR A C 1
ATOM 617 O O . TYR A 1 77 ? 2.443 -7.382 0.205 1.00 96.88 77 TYR A O 1
ATOM 625 N N . GLN A 1 78 ? 3.884 -8.879 1.089 1.00 97.50 78 GLN A N 1
ATOM 626 C CA . GLN A 1 78 ? 2.874 -9.812 1.586 1.00 97.50 78 GLN A CA 1
ATOM 627 C C . GLN A 1 78 ? 1.862 -9.133 2.517 1.00 97.50 78 GLN A C 1
ATOM 629 O O . GLN A 1 78 ? 0.668 -9.223 2.267 1.00 97.50 78 GLN A O 1
ATOM 634 N N . GLN A 1 79 ? 2.335 -8.357 3.502 1.00 97.12 79 GLN A N 1
ATOM 635 C CA . GLN A 1 79 ? 1.465 -7.604 4.418 1.00 97.12 79 GLN A CA 1
ATOM 636 C C . GLN A 1 79 ? 0.464 -6.715 3.672 1.00 97.12 79 GLN A C 1
ATOM 638 O O . GLN A 1 79 ? -0.721 -6.691 3.985 1.00 97.12 79 GLN A O 1
ATOM 643 N N . GLY A 1 80 ? 0.946 -5.966 2.677 1.00 97.94 80 GLY A N 1
ATOM 644 C CA . GLY A 1 80 ? 0.080 -5.090 1.898 1.00 97.94 80 GLY A CA 1
ATOM 645 C C . GLY A 1 80 ? -0.842 -5.863 0.955 1.00 97.94 80 GLY A C 1
ATOM 646 O O . GLY A 1 80 ? -1.977 -5.447 0.744 1.00 97.94 80 GLY A O 1
ATOM 647 N N . PHE A 1 81 ? -0.359 -6.959 0.369 1.00 98.06 81 PHE A N 1
ATOM 648 C CA . PHE A 1 81 ? -1.115 -7.750 -0.597 1.00 98.06 81 PHE A CA 1
ATOM 649 C C . PHE A 1 81 ? -2.273 -8.506 0.063 1.00 98.06 81 PHE A C 1
ATOM 651 O O . PHE A 1 81 ? -3.366 -8.528 -0.493 1.00 98.06 81 PHE A O 1
ATOM 658 N N . ASP A 1 82 ? -2.076 -9.033 1.273 1.00 98.00 82 ASP A N 1
ATOM 659 C CA . ASP A 1 82 ? -3.140 -9.694 2.038 1.00 98.00 82 ASP A CA 1
ATOM 660 C C . ASP A 1 82 ? -4.295 -8.724 2.337 1.00 98.00 82 ASP A C 1
ATOM 662 O O . ASP A 1 82 ? -5.457 -9.034 2.073 1.00 98.00 82 ASP A O 1
ATOM 666 N N . LEU A 1 83 ? -3.971 -7.506 2.789 1.00 98.25 83 LEU A N 1
ATOM 667 C CA . LEU A 1 83 ? -4.956 -6.444 3.021 1.00 98.25 83 LEU A CA 1
ATOM 668 C C . LEU A 1 83 ? -5.650 -5.992 1.732 1.00 98.25 83 LEU A C 1
ATOM 670 O O . LEU A 1 83 ? -6.842 -5.701 1.746 1.00 98.25 83 LEU A O 1
ATOM 674 N N . PHE A 1 84 ? -4.921 -5.931 0.620 1.00 98.06 84 PHE A N 1
ATOM 675 C CA . PHE A 1 84 ? -5.467 -5.574 -0.688 1.00 98.06 84 PHE A CA 1
ATOM 676 C C . PHE A 1 84 ? -6.464 -6.615 -1.200 1.00 98.06 84 PHE A C 1
ATOM 678 O O . PHE A 1 84 ? -7.553 -6.257 -1.648 1.00 98.06 84 PHE A O 1
ATOM 685 N N . GLU A 1 85 ? -6.135 -7.903 -1.095 1.00 98.00 85 GLU A N 1
ATOM 686 C CA . GLU A 1 85 ? -7.041 -8.985 -1.482 1.00 98.00 85 GLU A CA 1
ATOM 687 C C . GLU A 1 85 ? -8.265 -9.049 -0.564 1.00 98.00 85 GLU A C 1
ATOM 689 O O . GLU A 1 85 ? -9.379 -9.301 -1.029 1.00 98.00 85 GLU A O 1
ATOM 694 N N . GLU A 1 86 ? -8.095 -8.781 0.731 1.00 97.44 86 GLU A N 1
ATOM 695 C CA . GLU A 1 86 ? -9.215 -8.670 1.665 1.00 97.44 86 GLU A CA 1
ATOM 696 C C . GLU A 1 86 ? -10.137 -7.492 1.316 1.00 97.44 86 GLU A C 1
ATOM 698 O O . GLU A 1 86 ? -11.348 -7.675 1.181 1.00 97.44 86 GLU A O 1
ATOM 703 N N . MET A 1 87 ? -9.568 -6.309 1.073 1.00 97.12 87 MET A N 1
ATOM 704 C CA . MET A 1 87 ? -10.290 -5.106 0.651 1.00 97.12 87 MET A CA 1
ATOM 705 C C . MET A 1 87 ? -11.081 -5.338 -0.646 1.00 97.12 87 MET A C 1
ATOM 707 O O . MET A 1 87 ? -12.240 -4.933 -0.764 1.00 97.12 87 MET A O 1
ATOM 711 N N . LYS A 1 88 ? -10.483 -6.056 -1.602 1.00 95.56 88 LYS A N 1
ATOM 712 C CA . LYS A 1 88 ? -11.113 -6.446 -2.868 1.00 95.56 88 LYS A CA 1
ATOM 713 C C . LYS A 1 88 ? -12.280 -7.408 -2.663 1.00 95.56 88 LYS A C 1
ATOM 715 O O . LYS A 1 88 ? -13.343 -7.206 -3.245 1.00 95.56 88 LYS A O 1
ATOM 720 N N . LYS A 1 89 ? -12.115 -8.431 -1.816 1.00 96.38 89 LYS A N 1
ATOM 721 C CA . LYS A 1 89 ? -13.191 -9.378 -1.455 1.00 96.38 89 LYS A CA 1
ATOM 722 C C . LYS A 1 89 ? -14.343 -8.689 -0.729 1.00 96.38 89 LYS A C 1
ATOM 724 O O . LYS A 1 89 ? -15.491 -9.077 -0.919 1.00 96.38 89 LYS A O 1
ATOM 729 N N . ALA A 1 90 ? -14.048 -7.646 0.044 1.00 94.75 90 ALA A N 1
ATOM 730 C CA . ALA A 1 90 ? -15.049 -6.792 0.674 1.00 94.75 90 ALA A CA 1
ATOM 731 C C . ALA A 1 90 ? -15.778 -5.860 -0.321 1.00 94.75 90 ALA A C 1
ATOM 733 O O . ALA A 1 90 ? -16.690 -5.136 0.078 1.00 94.75 90 ALA A O 1
ATOM 734 N N . GLY A 1 91 ? -15.397 -5.859 -1.605 1.00 95.19 91 GLY A N 1
ATOM 735 C CA . GLY A 1 91 ? -15.991 -5.004 -2.634 1.00 95.19 91 GLY A CA 1
ATOM 736 C C . GLY A 1 91 ? -15.660 -3.520 -2.462 1.00 95.19 91 GLY A C 1
ATOM 737 O O . GLY A 1 91 ? -16.369 -2.669 -2.999 1.00 95.19 91 GLY A O 1
ATOM 738 N N . LEU A 1 92 ? -14.615 -3.199 -1.694 1.00 95.56 92 LEU A N 1
ATOM 739 C CA . LEU A 1 92 ? -14.178 -1.827 -1.470 1.00 95.56 92 LEU A CA 1
ATOM 740 C C . LEU A 1 92 ? -13.311 -1.349 -2.637 1.00 95.56 92 LEU A C 1
ATOM 742 O O . LEU A 1 92 ? -12.572 -2.117 -3.258 1.00 95.56 92 LEU A O 1
ATOM 746 N N . LYS A 1 93 ? -13.408 -0.055 -2.943 1.00 93.06 93 LYS A N 1
ATOM 747 C CA . LYS A 1 93 ? -12.649 0.553 -4.030 1.00 93.06 93 LYS A CA 1
ATOM 748 C C . LYS A 1 93 ? -11.190 0.695 -3.621 1.00 93.06 93 LYS A C 1
ATOM 750 O O . LYS A 1 93 ? -10.898 1.252 -2.576 1.00 93.06 93 LYS A O 1
ATOM 755 N N . ILE A 1 94 ? -10.283 0.246 -4.477 1.00 95.69 94 ILE A N 1
ATOM 756 C CA . ILE A 1 94 ? -8.848 0.403 -4.255 1.00 95.69 94 ILE A CA 1
ATOM 757 C C . ILE A 1 94 ? -8.359 1.647 -4.995 1.00 95.69 94 ILE A C 1
ATOM 759 O O . ILE A 1 94 ? -8.687 1.853 -6.168 1.00 95.69 94 ILE A O 1
ATOM 763 N N . ASP A 1 95 ? -7.583 2.486 -4.314 1.00 92.00 95 ASP A N 1
ATOM 764 C CA . ASP A 1 95 ? -7.076 3.740 -4.862 1.00 92.00 95 ASP A CA 1
ATOM 765 C C . ASP A 1 95 ? -5.715 3.592 -5.577 1.00 92.00 95 ASP A C 1
ATOM 767 O O . ASP A 1 95 ? -5.011 2.581 -5.486 1.00 92.00 95 ASP A O 1
ATOM 771 N N . GLU A 1 96 ? -5.322 4.636 -6.316 1.00 93.50 96 GLU A N 1
ATOM 772 C CA . GLU A 1 96 ? -4.037 4.683 -7.031 1.00 93.50 96 GLU A CA 1
ATOM 773 C C . GLU A 1 96 ? -2.839 4.501 -6.084 1.00 93.50 96 GLU A C 1
ATOM 775 O O . GLU A 1 96 ? -1.827 3.897 -6.460 1.00 93.50 96 GLU A O 1
ATOM 780 N N . ILE A 1 97 ? -2.931 5.030 -4.861 1.00 92.19 97 ILE A N 1
ATOM 781 C CA . ILE A 1 97 ? -1.840 5.009 -3.883 1.00 92.19 97 ILE A CA 1
ATOM 782 C C . ILE A 1 97 ? -1.591 3.579 -3.398 1.00 92.19 97 ILE A C 1
ATOM 784 O O . ILE A 1 97 ? -0.431 3.163 -3.298 1.00 92.19 97 ILE A O 1
ATOM 788 N N . SER A 1 98 ? -2.649 2.813 -3.149 1.00 95.69 98 SER A N 1
ATOM 789 C CA . SER A 1 98 ? -2.579 1.411 -2.737 1.00 95.69 98 SER A CA 1
ATOM 790 C C . SER A 1 98 ? -1.950 0.549 -3.831 1.00 95.69 98 SER A C 1
ATOM 792 O O . SER A 1 98 ? -0.958 -0.136 -3.568 1.00 95.69 98 SER A O 1
ATOM 794 N N . TYR A 1 99 ? -2.404 0.682 -5.086 1.00 97.19 99 TYR A N 1
ATOM 795 C CA . TYR A 1 99 ? -1.766 0.010 -6.229 1.00 97.19 99 TYR A CA 1
ATOM 796 C C . TYR A 1 99 ? -0.288 0.397 -6.369 1.00 97.19 99 TYR A C 1
ATOM 798 O O . TYR A 1 99 ? 0.583 -0.471 -6.443 1.00 97.19 99 TYR A O 1
ATOM 806 N N . SER A 1 100 ? 0.022 1.698 -6.349 1.00 95.00 100 SER A N 1
ATOM 807 C CA . SER A 1 100 ? 1.397 2.203 -6.468 1.00 95.00 100 SER A CA 1
ATOM 808 C C . SER A 1 100 ? 2.313 1.648 -5.375 1.00 95.00 100 SER A C 1
ATOM 810 O O . SER A 1 100 ? 3.472 1.310 -5.640 1.00 95.00 100 SER A O 1
ATOM 812 N N . THR A 1 101 ? 1.799 1.533 -4.148 1.00 95.38 101 THR A N 1
ATOM 813 C CA . THR A 1 101 ? 2.541 1.002 -2.999 1.00 95.38 101 THR A CA 1
ATOM 814 C C . THR A 1 101 ? 2.888 -0.468 -3.205 1.00 95.38 101 THR A C 1
ATOM 816 O O . THR A 1 101 ? 4.053 -0.847 -3.045 1.00 95.38 101 THR A O 1
ATOM 819 N N . LEU A 1 102 ? 1.924 -1.289 -3.623 1.00 97.81 102 LEU A N 1
ATOM 820 C CA . LEU A 1 102 ? 2.147 -2.717 -3.853 1.00 97.81 102 LEU A CA 1
ATOM 821 C C . LEU A 1 102 ? 3.039 -2.986 -5.058 1.00 97.81 102 LEU A C 1
ATOM 823 O O . LEU A 1 102 ? 3.960 -3.792 -4.959 1.00 97.81 102 LEU A O 1
ATOM 827 N N . ILE A 1 103 ? 2.848 -2.265 -6.166 1.00 97.00 103 ILE A N 1
ATOM 828 C CA . ILE A 1 103 ? 3.713 -2.370 -7.351 1.00 97.00 103 ILE A CA 1
ATOM 829 C C . ILE A 1 103 ? 5.170 -2.066 -6.980 1.00 97.00 103 ILE A C 1
ATOM 831 O O . ILE A 1 103 ? 6.095 -2.759 -7.423 1.00 97.00 103 ILE A O 1
ATOM 835 N N . ASN A 1 104 ? 5.397 -1.047 -6.144 1.00 94.44 104 ASN A N 1
ATOM 836 C CA . ASN A 1 104 ? 6.730 -0.712 -5.652 1.00 94.44 104 ASN A CA 1
ATOM 837 C C . ASN A 1 104 ? 7.320 -1.849 -4.807 1.00 94.44 104 ASN A C 1
ATOM 839 O O . ASN A 1 104 ? 8.453 -2.270 -5.061 1.00 94.44 104 ASN A O 1
ATOM 843 N N . LYS A 1 105 ? 6.536 -2.374 -3.859 1.00 95.31 105 LYS A N 1
ATOM 844 C CA . LYS A 1 105 ? 6.952 -3.420 -2.912 1.00 95.31 105 LYS A CA 1
ATOM 845 C C . LYS A 1 105 ? 7.090 -4.811 -3.516 1.00 95.31 105 LYS A C 1
ATOM 847 O O . LYS A 1 105 ? 7.842 -5.599 -2.962 1.00 95.31 105 LYS A O 1
ATOM 852 N N . ALA A 1 106 ? 6.420 -5.095 -4.632 1.00 95.56 106 ALA A N 1
ATOM 853 C CA . ALA A 1 106 ? 6.496 -6.379 -5.323 1.00 95.56 106 ALA A CA 1
ATOM 854 C C . ALA A 1 106 ? 7.952 -6.820 -5.527 1.00 95.56 106 ALA A C 1
ATOM 856 O O . ALA A 1 106 ? 8.799 -6.028 -5.940 1.00 95.56 106 ALA A O 1
ATOM 857 N N . GLU A 1 107 ? 8.265 -8.077 -5.261 1.00 91.69 107 GLU A N 1
ATOM 858 C CA . GLU A 1 107 ? 9.654 -8.547 -5.309 1.00 91.69 107 GLU A CA 1
ATOM 859 C C . GLU A 1 107 ? 10.087 -8.860 -6.741 1.00 91.69 107 GLU A C 1
ATOM 861 O O . GLU A 1 107 ? 11.242 -8.652 -7.122 1.00 91.69 107 GLU A O 1
ATOM 866 N N . THR A 1 108 ? 9.126 -9.286 -7.559 1.00 90.50 108 THR A N 1
ATOM 867 C CA . THR A 1 108 ? 9.347 -9.707 -8.939 1.00 90.50 108 THR A CA 1
ATOM 868 C C . THR A 1 108 ? 8.714 -8.751 -9.944 1.00 90.50 108 THR A C 1
ATOM 870 O O . THR A 1 108 ? 7.737 -8.050 -9.659 1.00 90.50 108 THR A O 1
ATOM 873 N N . TYR A 1 109 ? 9.252 -8.756 -11.167 1.00 87.62 109 TYR A N 1
ATOM 874 C CA . TYR A 1 109 ? 8.616 -8.089 -12.301 1.00 87.62 109 TYR A CA 1
ATOM 875 C C . TYR A 1 109 ? 7.177 -8.584 -12.521 1.00 87.62 109 TYR A C 1
ATOM 877 O O . TYR A 1 109 ? 6.282 -7.761 -12.691 1.00 87.62 109 TYR A O 1
ATOM 885 N N . GLN A 1 110 ? 6.953 -9.901 -12.453 1.00 91.00 110 GLN A N 1
ATOM 886 C CA . GLN A 1 110 ? 5.649 -10.518 -12.707 1.00 91.00 110 GLN A CA 1
ATOM 887 C C . GLN A 1 110 ? 4.568 -9.977 -11.760 1.00 91.00 110 GLN A C 1
ATOM 889 O O . GLN A 1 110 ? 3.583 -9.420 -12.232 1.00 91.00 110 GLN A O 1
ATOM 894 N N . GLN A 1 111 ? 4.812 -10.017 -10.445 1.00 93.88 111 GLN A N 1
ATOM 895 C CA . GLN A 1 111 ? 3.901 -9.455 -9.437 1.00 93.88 111 GLN A CA 1
ATOM 896 C C . GLN A 1 111 ? 3.610 -7.969 -9.690 1.00 93.88 111 GLN A C 1
ATOM 898 O O . GLN A 1 111 ? 2.469 -7.520 -9.619 1.00 93.88 111 GLN A O 1
ATOM 903 N N . SER A 1 112 ? 4.650 -7.184 -10.000 1.00 94.50 112 SER A N 1
ATOM 904 C CA . SER A 1 112 ? 4.478 -5.751 -10.263 1.00 94.50 112 SER A CA 1
ATOM 905 C C . SER A 1 112 ? 3.664 -5.475 -11.530 1.00 94.50 112 SER A C 1
ATOM 907 O O . SER A 1 112 ? 2.916 -4.501 -11.573 1.00 94.50 112 SER A O 1
ATOM 909 N N . PHE A 1 113 ? 3.800 -6.323 -12.549 1.00 92.81 113 PHE A N 1
ATOM 910 C CA . PHE A 1 113 ? 3.112 -6.176 -13.825 1.00 92.81 113 PHE A CA 1
ATOM 911 C C . PHE A 1 113 ? 1.648 -6.621 -13.743 1.00 92.81 113 PHE A C 1
ATOM 913 O O . PHE A 1 113 ? 0.780 -5.951 -14.290 1.00 92.81 113 PHE A O 1
ATOM 920 N N . GLU A 1 114 ? 1.350 -7.690 -13.005 1.00 95.19 114 GLU A N 1
ATOM 921 C CA . GLU A 1 114 ? -0.028 -8.135 -12.758 1.00 95.19 114 GLU A CA 1
ATOM 922 C C . GLU A 1 114 ? -0.848 -7.048 -12.054 1.00 95.19 114 GLU A C 1
ATOM 924 O O . GLU A 1 114 ? -1.931 -6.698 -12.520 1.00 95.19 114 GLU A O 1
ATOM 929 N N . LEU A 1 115 ? -0.286 -6.430 -11.010 1.00 97.38 115 LEU A N 1
ATOM 930 C CA . LEU A 1 115 ? -0.915 -5.300 -10.319 1.00 97.38 115 LEU A CA 1
ATOM 931 C C . LEU A 1 115 ? -1.072 -4.064 -11.217 1.00 97.38 115 LEU A C 1
ATOM 933 O O . LEU A 1 115 ? -2.057 -3.339 -11.099 1.00 97.38 115 LEU A O 1
ATOM 937 N N . PHE A 1 116 ? -0.123 -3.815 -12.121 1.00 95.62 116 PHE A N 1
ATOM 938 C CA . PHE A 1 116 ? -0.214 -2.732 -13.104 1.00 95.62 116 PHE A CA 1
ATOM 939 C C . PHE A 1 116 ? -1.350 -2.956 -14.112 1.00 95.62 116 PHE A C 1
ATOM 941 O O . PHE A 1 116 ? -2.126 -2.039 -14.382 1.00 95.62 116 PHE A O 1
ATOM 948 N N . GLU A 1 117 ? -1.480 -4.166 -14.653 1.00 95.44 117 GLU A N 1
ATOM 949 C CA . GLU A 1 117 ? -2.583 -4.515 -15.552 1.00 95.44 117 GLU A CA 1
ATOM 950 C C . GLU A 1 117 ? -3.930 -4.476 -14.828 1.00 95.44 117 GLU A C 1
ATOM 952 O O . GLU A 1 117 ? -4.919 -3.993 -15.381 1.00 95.44 117 GLU A O 1
ATOM 957 N N . GLU A 1 118 ? -3.978 -4.936 -13.577 1.00 95.75 118 GLU A N 1
ATOM 958 C CA . GLU A 1 118 ? -5.180 -4.848 -12.753 1.00 95.75 118 GLU A CA 1
ATOM 959 C C . GLU A 1 118 ? -5.594 -3.393 -12.497 1.00 95.75 118 GLU A C 1
ATOM 961 O O . GLU A 1 118 ? -6.754 -3.046 -12.713 1.00 95.75 118 GLU A O 1
ATOM 966 N N . MET A 1 119 ? -4.645 -2.522 -12.141 1.00 96.00 119 MET A N 1
ATOM 967 C CA . MET A 1 119 ? -4.882 -1.086 -11.967 1.00 96.00 119 MET A CA 1
ATOM 968 C C . MET A 1 119 ? -5.521 -0.459 -13.217 1.00 96.00 119 MET A C 1
ATOM 970 O O . MET A 1 119 ? -6.489 0.297 -13.111 1.00 96.00 119 MET A O 1
ATOM 974 N N . LYS A 1 120 ? -5.024 -0.801 -14.413 1.00 94.19 120 LYS A N 1
ATOM 975 C CA . LYS A 1 120 ? -5.601 -0.316 -15.678 1.00 94.19 120 LYS A CA 1
ATOM 976 C C . LYS A 1 120 ? -7.019 -0.833 -15.903 1.00 94.19 120 LYS A C 1
ATOM 978 O O . LYS A 1 120 ? -7.884 -0.068 -16.323 1.00 94.19 120 LYS A O 1
ATOM 983 N N . LYS A 1 121 ? -7.279 -2.112 -15.612 1.00 94.56 121 LYS A N 1
ATOM 984 C CA . LYS A 1 121 ? -8.626 -2.705 -15.708 1.00 94.56 121 LYS A CA 1
ATOM 985 C C . LYS A 1 121 ? -9.611 -2.057 -14.736 1.00 94.56 121 LYS A C 1
ATOM 987 O O . LYS A 1 121 ? -10.784 -1.933 -15.070 1.00 94.56 121 LYS A O 1
ATOM 992 N N . ALA A 1 122 ? -9.131 -1.589 -13.586 1.00 92.06 122 ALA A N 1
ATOM 993 C CA . ALA A 1 122 ? -9.904 -0.793 -12.636 1.00 92.06 122 ALA A CA 1
ATOM 994 C C . ALA A 1 122 ? -10.150 0.662 -13.102 1.00 92.06 122 ALA A C 1
ATOM 996 O O . ALA A 1 122 ? -10.753 1.449 -12.374 1.00 92.06 122 ALA A O 1
ATOM 997 N N . GLY A 1 123 ? -9.692 1.042 -14.302 1.00 92.94 123 GLY A N 1
ATOM 998 C CA . GLY A 1 123 ? -9.870 2.381 -14.870 1.00 92.94 123 GLY A CA 1
ATOM 999 C C . GLY A 1 123 ? -8.918 3.435 -14.303 1.00 92.94 123 GLY A C 1
ATOM 1000 O O . GLY A 1 123 ? -9.089 4.625 -14.568 1.00 92.94 123 GLY A O 1
ATOM 1001 N N . LEU A 1 124 ? -7.912 3.027 -13.526 1.00 93.50 124 LEU A N 1
ATOM 1002 C CA . LEU A 1 124 ? -6.910 3.933 -12.978 1.00 93.50 124 LEU A CA 1
ATOM 1003 C C . LEU A 1 124 ? -5.779 4.138 -13.991 1.00 93.50 124 LEU A C 1
ATOM 1005 O O . LEU A 1 124 ? -5.344 3.207 -14.667 1.00 93.50 124 LEU A O 1
ATOM 1009 N N . THR A 1 125 ? -5.283 5.372 -14.092 1.00 89.94 125 THR A N 1
ATOM 1010 C CA . THR A 1 125 ? -4.201 5.716 -15.025 1.00 89.94 125 THR A CA 1
ATOM 1011 C C . THR A 1 125 ? -2.846 5.584 -14.330 1.00 89.94 125 THR A C 1
ATOM 1013 O O . THR A 1 125 ? -2.600 6.302 -13.361 1.00 89.94 125 THR A O 1
ATOM 1016 N N . PRO A 1 126 ? -1.940 4.712 -14.804 1.00 90.50 126 PRO A N 1
ATOM 1017 C CA . PRO A 1 126 ? -0.618 4.586 -14.209 1.00 90.50 126 PRO A CA 1
ATOM 1018 C C . PRO A 1 126 ? 0.203 5.865 -14.381 1.00 90.50 126 PRO A C 1
ATOM 1020 O O . PRO A 1 126 ? 0.237 6.456 -15.459 1.00 90.50 126 PRO A O 1
ATOM 1023 N N . ASN A 1 127 ? 0.914 6.277 -13.335 1.00 88.00 127 ASN A N 1
ATOM 1024 C CA . ASN A 1 127 ? 1.764 7.463 -13.367 1.00 88.00 127 ASN A CA 1
ATOM 1025 C C . ASN A 1 127 ? 3.230 7.126 -13.729 1.00 88.00 127 ASN A C 1
ATOM 1027 O O . ASN A 1 127 ? 3.643 5.967 -13.832 1.00 88.00 127 ASN A O 1
ATOM 1031 N N . VAL A 1 128 ? 4.064 8.160 -13.892 1.00 86.00 128 VAL A N 1
ATOM 1032 C CA . VAL A 1 128 ? 5.495 8.002 -14.224 1.00 86.00 128 VAL A CA 1
ATOM 1033 C C . VAL A 1 128 ? 6.272 7.174 -13.190 1.00 86.00 128 VAL A C 1
ATOM 1035 O O . VAL A 1 128 ? 7.238 6.496 -13.543 1.00 86.00 128 VAL A O 1
ATOM 1038 N N . PHE A 1 129 ? 5.867 7.215 -11.918 1.00 87.56 129 PHE A N 1
ATOM 1039 C CA . PHE A 1 129 ? 6.516 6.467 -10.846 1.00 87.56 129 PHE A CA 1
ATOM 1040 C C . PHE A 1 129 ? 6.306 4.957 -11.020 1.00 87.56 129 PHE A C 1
ATOM 1042 O O . PHE A 1 129 ? 7.278 4.203 -10.962 1.00 87.56 129 PHE A O 1
ATOM 1049 N N . ILE A 1 130 ? 5.084 4.531 -11.346 1.00 90.69 130 ILE A N 1
ATOM 1050 C CA . ILE A 1 130 ? 4.753 3.129 -11.636 1.00 90.69 130 ILE A CA 1
ATOM 1051 C C . ILE A 1 130 ? 5.561 2.607 -12.826 1.00 90.69 130 ILE A C 1
ATOM 1053 O O . ILE A 1 130 ? 6.239 1.584 -12.718 1.00 90.69 130 ILE A O 1
ATOM 1057 N N . PHE A 1 131 ? 5.57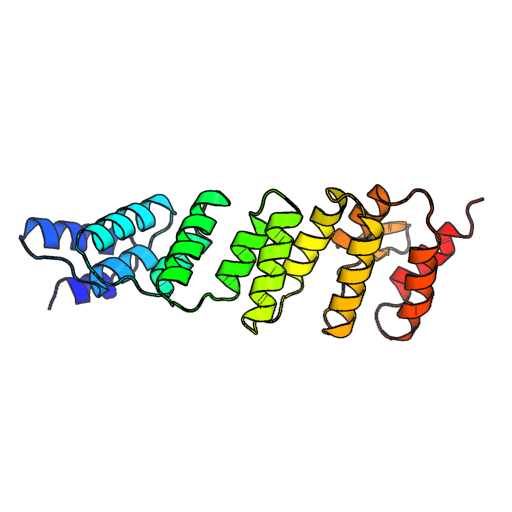7 3.344 -13.940 1.00 87.81 131 PHE A N 1
ATOM 1058 C CA . PHE A 1 131 ? 6.368 2.950 -15.107 1.00 87.81 131 PHE A CA 1
ATOM 1059 C C . PHE A 1 131 ? 7.860 2.840 -14.789 1.00 87.81 131 PHE A C 1
ATOM 1061 O O . PHE A 1 131 ? 8.521 1.899 -15.222 1.00 87.81 131 PHE A O 1
ATOM 1068 N N . ASN A 1 132 ? 8.406 3.757 -13.989 1.00 84.69 132 ASN A N 1
ATOM 1069 C CA . ASN A 1 132 ? 9.798 3.683 -13.558 1.00 84.69 132 ASN A CA 1
ATOM 1070 C C . ASN A 1 132 ? 10.102 2.406 -12.757 1.00 84.69 132 ASN A C 1
ATOM 1072 O O . ASN A 1 132 ? 11.167 1.810 -12.944 1.00 84.69 132 ASN A O 1
ATOM 1076 N N . ILE A 1 133 ? 9.187 1.975 -11.884 1.00 87.44 133 ILE A N 1
ATOM 1077 C CA . ILE A 1 133 ? 9.326 0.717 -11.139 1.00 87.44 133 ILE A CA 1
ATOM 1078 C C . ILE A 1 133 ? 9.362 -0.466 -12.104 1.00 87.44 133 ILE A C 1
ATOM 1080 O O . ILE A 1 133 ? 10.291 -1.275 -12.033 1.00 87.44 133 ILE A O 1
ATOM 1084 N N . LEU A 1 134 ? 8.400 -0.539 -13.026 1.00 88.88 134 LEU A N 1
ATOM 1085 C CA . LEU A 1 134 ? 8.314 -1.621 -14.005 1.00 88.88 134 LEU A CA 1
ATOM 1086 C C . LEU A 1 134 ? 9.569 -1.674 -14.872 1.00 88.88 134 LEU A C 1
ATOM 1088 O O . LEU A 1 134 ? 10.214 -2.717 -14.932 1.00 88.88 134 LEU A O 1
ATOM 1092 N N . LEU A 1 135 ? 9.982 -0.539 -15.449 1.00 84.94 135 LEU A N 1
ATOM 1093 C CA . LEU A 1 135 ? 11.204 -0.420 -16.250 1.00 84.94 135 LEU A CA 1
ATOM 1094 C C . LEU A 1 135 ? 12.431 -0.908 -15.474 1.00 84.94 135 LEU A C 1
ATOM 1096 O O . LEU A 1 135 ? 13.220 -1.680 -16.013 1.00 84.94 135 LEU A O 1
ATOM 1100 N N . LYS A 1 136 ? 12.581 -0.529 -14.199 1.00 82.25 136 LYS A N 1
ATOM 1101 C CA . LYS A 1 136 ? 13.682 -1.009 -13.347 1.00 82.25 136 LYS A CA 1
ATOM 1102 C C . LYS A 1 136 ? 13.643 -2.529 -13.158 1.00 82.25 136 LYS A C 1
ATOM 1104 O O . LYS A 1 136 ? 14.701 -3.157 -13.170 1.00 82.25 136 LYS A O 1
ATOM 1109 N N . LYS A 1 137 ? 12.455 -3.109 -12.970 1.00 84.69 137 LYS A N 1
ATOM 1110 C CA . LYS A 1 137 ? 12.264 -4.550 -12.739 1.00 84.69 137 LYS A CA 1
ATOM 1111 C C . LYS A 1 137 ? 12.331 -5.380 -14.026 1.00 84.69 137 LYS A C 1
ATOM 1113 O O . LYS A 1 137 ? 12.653 -6.560 -13.934 1.00 84.69 137 LYS A O 1
ATOM 1118 N N . THR A 1 138 ? 12.154 -4.789 -15.216 1.00 80.75 138 THR A N 1
ATOM 1119 C CA . THR A 1 138 ? 12.231 -5.519 -16.504 1.00 80.75 138 THR A CA 1
ATOM 1120 C C . THR A 1 138 ? 13.514 -6.326 -16.677 1.00 80.75 138 THR A C 1
ATOM 1122 O O . THR A 1 138 ? 13.477 -7.386 -17.290 1.00 80.75 138 THR A O 1
ATOM 1125 N N . THR A 1 139 ? 14.640 -5.892 -16.095 1.00 74.38 139 THR A N 1
ATOM 1126 C CA . THR A 1 139 ? 15.919 -6.620 -16.184 1.00 74.38 139 THR A CA 1
ATOM 1127 C C . THR A 1 139 ? 15.886 -8.009 -15.547 1.00 74.38 139 THR A C 1
ATOM 1129 O O . THR A 1 139 ? 16.790 -8.797 -15.789 1.00 74.38 139 THR A O 1
ATOM 1132 N N . GLN A 1 140 ? 14.897 -8.290 -14.696 1.00 74.88 140 GLN A N 1
ATOM 1133 C CA . GLN A 1 140 ? 14.697 -9.591 -14.053 1.00 74.88 140 GLN A CA 1
ATOM 1134 C C . GLN A 1 140 ? 13.894 -10.565 -14.938 1.00 74.88 140 GLN A C 1
ATOM 1136 O O . GLN A 1 140 ? 13.767 -11.735 -14.593 1.00 74.88 140 GLN A O 1
ATOM 1141 N N . TYR A 1 141 ? 13.316 -10.095 -16.049 1.00 75.31 141 TYR A N 1
ATOM 1142 C CA . TYR A 1 141 ? 12.414 -10.878 -16.890 1.00 75.31 141 TYR A CA 1
ATOM 1143 C C . TYR A 1 141 ? 13.143 -11.577 -18.047 1.00 75.31 141 TYR A C 1
ATOM 1145 O O . TYR A 1 141 ? 14.191 -11.116 -18.493 1.00 75.31 141 TYR A O 1
ATOM 1153 N N . LYS A 1 142 ? 12.568 -12.672 -18.573 1.00 71.50 142 LYS A N 1
ATOM 1154 C CA . LYS A 1 142 ? 13.184 -13.503 -19.631 1.00 71.50 142 LYS A CA 1
ATOM 1155 C C . LYS A 1 142 ? 13.416 -12.757 -20.954 1.00 71.50 142 LYS A C 1
ATOM 1157 O O . LYS A 1 142 ? 14.359 -13.082 -21.664 1.00 71.50 142 LYS A O 1
ATOM 1162 N N . GLN A 1 143 ? 12.577 -11.767 -21.280 1.00 72.31 143 GLN A N 1
ATOM 1163 C CA . GLN A 1 143 ? 12.661 -10.963 -22.512 1.00 72.31 143 GLN A CA 1
ATOM 1164 C C . GLN A 1 143 ? 12.751 -9.460 -22.204 1.00 72.31 143 GLN A C 1
ATOM 1166 O O . GLN A 1 143 ? 11.845 -8.686 -22.521 1.00 72.31 143 GLN A O 1
ATOM 1171 N N . PRO A 1 144 ? 13.835 -9.014 -21.555 1.00 70.88 144 PRO A N 1
ATOM 1172 C CA . PRO A 1 144 ? 13.859 -7.716 -20.898 1.00 70.88 144 PRO A CA 1
ATOM 1173 C C . PRO A 1 144 ? 13.810 -6.545 -21.890 1.00 70.88 144 PRO A C 1
ATOM 1175 O O . PRO A 1 144 ? 13.193 -5.531 -21.588 1.00 70.88 144 PRO A O 1
ATOM 1178 N N . LEU A 1 145 ? 14.397 -6.674 -23.090 1.00 69.25 145 LEU A N 1
ATOM 1179 C CA . LEU A 1 145 ? 14.412 -5.591 -24.082 1.00 69.25 145 LEU A CA 1
ATOM 1180 C C . LEU A 1 145 ? 13.045 -5.361 -24.737 1.00 69.25 145 LEU A C 1
ATOM 1182 O O . LEU A 1 145 ? 12.633 -4.215 -24.891 1.00 69.25 145 LEU A O 1
ATOM 1186 N N . GLN A 1 146 ? 12.349 -6.430 -25.127 1.00 71.62 146 GLN A N 1
ATOM 1187 C CA . GLN A 1 146 ? 11.041 -6.320 -25.776 1.00 71.62 146 GLN A CA 1
ATOM 1188 C C . GLN A 1 146 ? 10.021 -5.680 -24.831 1.00 71.62 146 GLN A C 1
ATOM 1190 O O . GLN A 1 146 ? 9.347 -4.724 -25.205 1.00 71.62 146 GLN A O 1
ATOM 1195 N N . VAL A 1 147 ? 9.978 -6.163 -23.588 1.00 78.56 147 VAL A N 1
ATOM 1196 C CA . VAL A 1 147 ? 9.105 -5.635 -22.535 1.00 78.56 147 VAL A CA 1
ATOM 1197 C C . VAL A 1 147 ? 9.459 -4.192 -22.171 1.00 78.56 147 VAL A C 1
ATOM 1199 O O . VAL A 1 147 ? 8.590 -3.349 -21.962 1.00 78.56 147 VAL A O 1
ATOM 1202 N N . PHE A 1 148 ? 10.750 -3.871 -22.112 1.00 77.94 148 PHE A N 1
ATOM 1203 C CA . PHE A 1 148 ? 11.196 -2.505 -21.869 1.00 77.94 148 PHE A CA 1
ATOM 1204 C C . PHE A 1 148 ? 10.716 -1.542 -22.962 1.00 77.94 148 PHE A C 1
ATOM 1206 O O . PHE A 1 148 ? 10.218 -0.462 -22.652 1.00 77.94 148 PHE A O 1
ATOM 1213 N N . LEU A 1 149 ? 10.831 -1.937 -24.233 1.00 73.88 149 LEU A N 1
ATOM 1214 C CA . LEU A 1 149 ? 10.359 -1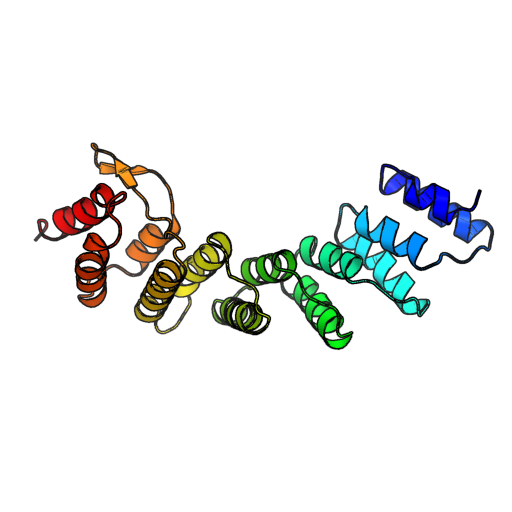.138 -25.364 1.00 73.88 149 LEU A CA 1
ATOM 1215 C C . LEU A 1 149 ? 8.837 -0.962 -25.351 1.00 73.88 149 LEU A C 1
ATOM 1217 O O . LEU A 1 149 ? 8.369 0.158 -25.542 1.00 73.88 149 LEU A O 1
ATOM 1221 N N . SER A 1 150 ? 8.073 -2.021 -25.065 1.00 82.19 150 SER A N 1
ATOM 1222 C CA . SER A 1 150 ? 6.609 -1.930 -25.015 1.00 82.19 150 SER A CA 1
ATOM 1223 C C . SER A 1 150 ? 6.127 -0.989 -23.911 1.00 82.19 150 SER A C 1
ATOM 1225 O O . SER A 1 150 ? 5.229 -0.186 -24.148 1.00 82.19 150 SER A O 1
ATOM 1227 N N . LEU A 1 151 ? 6.761 -1.017 -22.733 1.00 83.31 151 LEU A N 1
ATOM 1228 C CA . LEU A 1 151 ? 6.450 -0.080 -21.650 1.00 83.31 151 LEU A CA 1
ATOM 1229 C C . LEU A 1 151 ? 6.770 1.371 -22.036 1.00 83.31 151 LEU A C 1
ATOM 1231 O O . LEU A 1 151 ? 6.017 2.274 -21.683 1.00 83.31 151 LEU A O 1
ATOM 1235 N N . LEU A 1 152 ? 7.859 1.619 -22.772 1.00 79.19 152 LEU A N 1
ATOM 1236 C CA . LEU A 1 152 ? 8.177 2.966 -23.260 1.00 79.19 152 LEU A CA 1
ATOM 1237 C C . LEU A 1 152 ? 7.170 3.465 -24.301 1.00 79.19 152 LEU A C 1
ATOM 1239 O O . LEU A 1 152 ? 6.794 4.637 -24.258 1.00 79.19 152 LEU A O 1
ATOM 1243 N N . ASP A 1 153 ? 6.732 2.598 -25.212 1.00 79.19 153 ASP A N 1
ATOM 1244 C CA . ASP A 1 153 ? 5.677 2.929 -26.174 1.00 79.19 153 ASP A CA 1
ATOM 1245 C C . ASP A 1 153 ? 4.359 3.246 -25.456 1.00 79.19 153 ASP A C 1
ATOM 1247 O O . ASP A 1 153 ? 3.710 4.244 -25.773 1.00 79.19 153 ASP A O 1
ATOM 1251 N N . GLU A 1 154 ? 3.997 2.466 -24.434 1.00 84.94 154 GLU A N 1
ATOM 1252 C CA . GLU A 1 154 ? 2.806 2.718 -23.618 1.00 84.94 154 GLU A CA 1
ATOM 1253 C C . GLU A 1 154 ? 2.886 4.067 -22.889 1.00 84.94 154 GLU A C 1
ATOM 1255 O O . GLU A 1 154 ? 1.939 4.853 -22.957 1.00 84.94 154 GLU A O 1
ATOM 1260 N N . MET A 1 155 ? 4.032 4.404 -22.283 1.00 83.44 155 MET A N 1
ATOM 1261 C CA . MET A 1 155 ? 4.248 5.729 -21.685 1.00 83.44 155 MET A CA 1
ATOM 1262 C C . MET A 1 155 ? 4.010 6.857 -22.697 1.00 83.44 155 MET A C 1
ATOM 1264 O O . MET A 1 155 ? 3.301 7.818 -22.395 1.00 83.44 155 MET A O 1
ATOM 1268 N N . ILE A 1 156 ? 4.571 6.741 -23.906 1.00 79.88 156 ILE A N 1
ATOM 1269 C CA . ILE A 1 156 ? 4.421 7.752 -24.963 1.00 79.88 156 ILE A CA 1
ATOM 1270 C C . ILE A 1 156 ? 2.958 7.882 -25.394 1.00 79.88 156 ILE A C 1
ATOM 1272 O O . ILE A 1 156 ? 2.463 9.005 -25.515 1.00 79.88 156 ILE A O 1
ATOM 1276 N N . ASN A 1 157 ? 2.259 6.761 -25.581 1.00 82.69 157 ASN A N 1
ATOM 1277 C CA . ASN A 1 157 ? 0.844 6.740 -25.959 1.00 82.69 157 ASN A CA 1
ATOM 1278 C C . ASN A 1 157 ? -0.039 7.407 -24.896 1.00 82.69 157 ASN A C 1
ATOM 1280 O O . ASN A 1 157 ? -0.949 8.164 -25.231 1.00 82.69 157 ASN A O 1
ATOM 1284 N N . LEU A 1 158 ? 0.289 7.212 -23.617 1.00 83.00 158 LEU A N 1
ATOM 1285 C CA . LEU A 1 158 ? -0.366 7.873 -22.485 1.00 83.00 158 LEU A CA 1
ATOM 1286 C C . LEU A 1 158 ? 0.094 9.326 -22.273 1.00 83.00 158 LEU A C 1
ATOM 1288 O O . LEU A 1 158 ? -0.314 9.971 -21.309 1.00 83.00 158 LEU A O 1
ATOM 1292 N N . LYS A 1 159 ? 0.941 9.872 -23.159 1.00 84.81 159 LYS A N 1
ATOM 1293 C CA . LYS A 1 159 ? 1.551 11.212 -23.050 1.00 84.81 159 LYS A CA 1
ATOM 1294 C C . LYS A 1 159 ? 2.383 11.401 -21.771 1.00 84.81 159 LYS A C 1
ATOM 1296 O O . LYS A 1 159 ? 2.686 12.531 -21.379 1.00 84.81 159 LYS A O 1
ATOM 1301 N N . ILE A 1 160 ? 2.813 10.304 -21.153 1.00 79.06 160 ILE A N 1
ATOM 1302 C CA . ILE A 1 160 ? 3.709 10.273 -20.000 1.00 79.06 160 ILE A CA 1
ATOM 1303 C C . ILE A 1 160 ? 5.140 10.281 -20.526 1.00 79.06 160 ILE A C 1
ATOM 1305 O O . ILE A 1 160 ? 5.557 9.423 -21.298 1.00 79.06 160 ILE A O 1
ATOM 1309 N N . LYS A 1 161 ? 5.932 11.268 -20.111 1.00 73.25 161 LYS A N 1
ATOM 1310 C CA . LYS A 1 161 ? 7.312 11.398 -20.592 1.00 73.25 161 LYS A CA 1
ATOM 1311 C C . LYS A 1 161 ? 8.232 10.416 -19.853 1.00 73.25 161 LYS A C 1
ATOM 1313 O O . LYS A 1 161 ? 8.324 10.513 -18.627 1.00 73.25 161 LYS A O 1
ATOM 1318 N N . PRO A 1 162 ? 8.965 9.532 -20.560 1.00 67.88 162 PRO A N 1
ATOM 1319 C CA . PRO A 1 162 ? 9.982 8.699 -19.934 1.00 67.88 162 PRO A CA 1
ATOM 1320 C C . PRO A 1 162 ? 11.080 9.543 -19.287 1.00 67.88 162 PRO A C 1
ATOM 1322 O O . PRO A 1 162 ? 11.557 10.525 -19.862 1.00 67.88 162 PRO A O 1
ATOM 1325 N N . GLN A 1 163 ? 11.522 9.133 -18.100 1.00 65.25 163 GLN A N 1
ATOM 1326 C CA . GLN A 1 163 ? 12.662 9.750 -17.432 1.00 65.25 163 GLN A CA 1
ATOM 1327 C C . GLN A 1 163 ? 13.974 9.193 -18.003 1.00 65.25 163 GLN A C 1
ATOM 1329 O O . GLN A 1 163 ? 14.535 8.206 -17.524 1.00 65.25 163 GLN A O 1
ATOM 1334 N N . VAL A 1 164 ? 14.464 9.834 -19.060 1.00 54.16 164 VAL A N 1
ATOM 1335 C CA . VAL A 1 164 ? 15.777 9.568 -19.667 1.00 54.16 164 VAL A CA 1
ATOM 1336 C C . VAL A 1 164 ? 16.867 10.413 -19.027 1.00 54.16 164 VAL A C 1
ATOM 1338 O O . VAL A 1 164 ? 16.690 11.611 -18.836 1.00 54.16 164 VAL A O 1
ATOM 1341 N N . GLY A 1 165 ? 18.011 9.792 -18.737 1.00 49.88 165 GLY A N 1
ATOM 1342 C CA . GLY A 1 165 ? 19.200 10.493 -18.259 1.00 49.88 165 GLY A CA 1
ATOM 1343 C C . GLY A 1 165 ? 19.738 11.460 -19.306 1.00 49.88 165 GLY A C 1
ATOM 1344 O O . GLY A 1 165 ? 19.879 11.100 -20.475 1.00 49.88 165 GLY A O 1
ATOM 1345 N N . GLU A 1 166 ? 20.076 12.677 -18.888 1.00 47.34 166 GLU A N 1
ATOM 1346 C CA . GLU A 1 166 ? 20.754 13.643 -19.747 1.00 47.34 166 GLU A CA 1
ATOM 1347 C C . GLU A 1 166 ? 22.271 13.490 -19.614 1.00 47.34 166 GLU A C 1
ATOM 1349 O O . GLU A 1 166 ? 22.814 13.267 -18.531 1.00 47.34 166 GLU A O 1
ATOM 1354 N N . VAL A 1 167 ? 22.993 13.633 -20.724 1.00 47.34 167 VAL A N 1
ATOM 1355 C CA . VAL A 1 167 ? 24.454 13.752 -20.704 1.00 47.34 167 VAL A CA 1
ATOM 1356 C C . VAL A 1 167 ? 24.790 15.226 -20.854 1.00 47.34 167 VAL A C 1
ATOM 1358 O O . VAL A 1 167 ? 24.423 15.854 -21.854 1.00 47.34 167 VAL A O 1
ATOM 1361 N N . ASN A 1 168 ? 25.477 15.805 -19.868 1.00 49.06 168 ASN A N 1
ATOM 1362 C CA . ASN A 1 168 ? 25.862 17.207 -19.957 1.00 49.06 168 ASN A CA 1
ATOM 1363 C C . ASN A 1 168 ? 26.881 17.429 -21.090 1.00 49.06 168 ASN A C 1
ATOM 1365 O O . ASN A 1 168 ? 27.443 16.485 -21.648 1.00 49.06 168 ASN A O 1
ATOM 1369 N N . LYS A 1 169 ? 27.153 18.696 -21.434 1.00 45.38 169 LYS A N 1
ATOM 1370 C CA . LYS A 1 169 ? 28.107 19.068 -22.501 1.00 45.38 169 LYS A CA 1
ATOM 1371 C C . LYS A 1 169 ? 29.527 18.492 -22.308 1.00 45.38 169 LYS A C 1
ATOM 1373 O O . LYS A 1 169 ? 30.282 18.479 -23.268 1.00 45.38 169 LYS A O 1
ATOM 1378 N N . LYS A 1 170 ? 29.870 18.001 -21.109 1.00 48.56 170 LYS A N 1
ATOM 1379 C CA . LYS A 1 170 ? 31.158 17.384 -20.747 1.00 48.56 170 LYS A CA 1
ATOM 1380 C C . LYS A 1 170 ? 31.106 15.845 -20.703 1.00 48.56 170 LYS A C 1
ATOM 1382 O O . LYS A 1 170 ? 32.014 15.224 -20.167 1.00 48.56 170 LYS A O 1
ATOM 1387 N N . GLY A 1 171 ? 30.027 15.216 -21.178 1.00 47.72 171 GLY A N 1
ATOM 1388 C CA . GLY A 1 171 ? 29.857 13.758 -21.111 1.00 47.72 171 GLY A CA 1
ATOM 1389 C C . GLY A 1 171 ? 29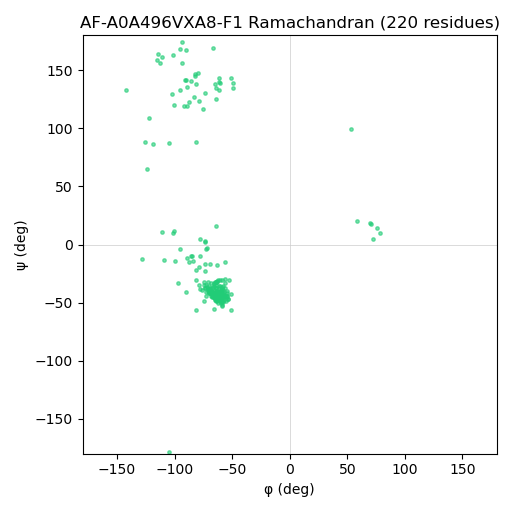.557 13.216 -19.704 1.00 47.72 171 GLY A C 1
ATOM 1390 O O . GLY A 1 171 ? 29.447 12.004 -19.522 1.00 47.72 171 GLY A O 1
ATOM 1391 N N . LYS A 1 172 ? 29.381 14.090 -18.703 1.00 41.69 172 LYS A N 1
ATOM 1392 C CA . LYS A 1 172 ? 29.027 13.703 -17.333 1.00 41.69 172 LYS A CA 1
ATOM 1393 C C . LYS A 1 172 ? 27.514 13.499 -17.247 1.00 41.69 172 LYS A C 1
ATOM 1395 O O . LYS A 1 172 ? 26.728 14.366 -17.634 1.00 41.69 172 LYS A O 1
ATOM 1400 N N . LYS A 1 173 ? 27.122 12.328 -16.749 1.00 49.44 173 LYS A N 1
ATOM 1401 C CA . LYS A 1 173 ? 25.725 11.904 -16.588 1.00 49.44 173 LYS A CA 1
ATOM 1402 C C . LYS A 1 173 ? 25.013 12.815 -15.576 1.00 49.44 173 LYS A C 1
ATOM 1404 O O . LYS A 1 173 ? 25.484 12.948 -14.447 1.00 49.44 173 LYS A O 1
ATOM 1409 N N . ILE A 1 174 ? 23.892 13.410 -15.971 1.00 44.62 174 ILE A N 1
ATOM 1410 C CA . ILE A 1 174 ? 22.922 14.098 -15.108 1.00 44.62 174 ILE A CA 1
ATOM 1411 C C . ILE A 1 174 ? 21.737 13.128 -14.932 1.00 44.62 174 ILE A C 1
ATOM 1413 O O . ILE A 1 174 ? 21.263 12.551 -15.910 1.00 44.62 174 ILE A O 1
ATOM 1417 N N . LYS A 1 175 ? 21.282 12.869 -13.696 1.00 44.06 175 LYS A N 1
ATOM 1418 C CA . LYS A 1 175 ? 20.125 11.973 -13.444 1.00 44.06 175 LYS A CA 1
ATOM 1419 C C . LYS A 1 175 ? 18.868 12.564 -14.132 1.00 44.06 175 LYS A C 1
ATOM 1421 O O . LYS A 1 175 ? 18.736 13.782 -14.051 1.00 44.06 175 LYS A O 1
ATOM 1426 N N . PRO A 1 176 ? 17.964 11.781 -14.773 1.00 50.09 176 PRO A N 1
ATOM 1427 C CA . PRO A 1 176 ? 17.290 10.620 -14.167 1.00 50.09 176 PRO A CA 1
ATOM 1428 C C . PRO A 1 176 ? 17.625 9.235 -14.761 1.00 50.09 176 PRO A C 1
ATOM 1430 O O . PRO A 1 176 ? 18.271 9.092 -15.791 1.00 50.09 176 PRO A O 1
ATOM 1433 N N . TYR A 1 177 ? 17.283 8.194 -13.996 1.00 50.59 177 TYR A N 1
ATOM 1434 C CA . TYR A 1 177 ? 18.089 6.975 -13.840 1.00 50.59 177 TYR A CA 1
ATOM 1435 C C . TYR A 1 177 ? 17.533 5.703 -14.495 1.00 50.59 177 TYR A C 1
ATOM 1437 O O . TYR A 1 177 ? 18.276 4.733 -14.603 1.00 50.59 177 TYR A O 1
ATOM 1445 N N . THR A 1 178 ? 16.278 5.655 -14.936 1.00 55.03 178 THR A N 1
ATOM 1446 C CA . THR A 1 178 ? 15.626 4.378 -15.279 1.00 55.03 178 THR A CA 1
ATOM 1447 C C . THR A 1 178 ? 15.997 3.874 -16.664 1.00 55.03 178 THR A C 1
ATOM 1449 O O . THR A 1 178 ? 16.565 2.790 -16.775 1.00 55.03 178 THR A O 1
ATOM 1452 N N . VAL A 1 179 ? 15.779 4.674 -17.711 1.00 57.28 179 VAL A N 1
ATOM 1453 C CA . VAL A 1 179 ? 16.014 4.217 -19.092 1.00 57.28 179 VAL A CA 1
ATOM 1454 C C . VAL A 1 179 ? 17.494 3.923 -19.330 1.00 57.28 179 VAL A C 1
ATOM 1456 O O . VAL A 1 179 ? 17.825 2.849 -19.803 1.00 57.28 179 VAL A O 1
ATOM 1459 N N . PHE A 1 180 ? 18.399 4.816 -18.914 1.00 52.47 180 PHE A N 1
ATOM 1460 C CA . PHE A 1 180 ? 19.837 4.684 -19.183 1.00 52.47 180 PHE A CA 1
ATOM 1461 C C . PHE A 1 180 ? 20.550 3.617 -18.320 1.00 52.47 180 PHE A C 1
ATOM 1463 O O . PHE A 1 180 ? 21.532 3.005 -18.753 1.00 52.47 180 PHE A O 1
ATOM 1470 N N . ALA A 1 181 ? 20.113 3.387 -17.075 1.00 55.06 181 ALA A N 1
ATOM 1471 C CA . ALA A 1 181 ? 20.713 2.347 -16.230 1.00 55.06 181 ALA A CA 1
ATOM 1472 C C . ALA A 1 181 ? 20.243 0.947 -16.640 1.00 55.06 181 ALA A C 1
ATOM 1474 O O . ALA A 1 181 ? 21.056 0.022 -16.676 1.00 55.06 181 ALA A O 1
ATOM 1475 N N . VAL A 1 182 ? 18.959 0.812 -16.987 1.00 56.94 182 VAL A N 1
ATOM 1476 C CA . VAL A 1 182 ? 18.411 -0.415 -17.576 1.00 56.94 182 VAL A CA 1
ATOM 1477 C C . VAL A 1 182 ? 19.040 -0.638 -18.951 1.00 56.94 182 VAL A C 1
ATOM 1479 O O . VAL A 1 182 ? 19.551 -1.721 -19.201 1.00 56.94 182 VAL A O 1
ATOM 1482 N N . GLU A 1 183 ? 19.174 0.412 -19.770 1.00 57.66 183 GLU A N 1
ATOM 1483 C CA . GLU A 1 183 ? 19.902 0.389 -21.044 1.00 57.66 183 GLU A CA 1
ATOM 1484 C C . GLU A 1 183 ? 21.306 -0.186 -20.867 1.00 57.66 183 GLU A C 1
ATOM 1486 O O . GLU A 1 183 ? 21.605 -1.180 -21.502 1.00 57.66 183 GLU A O 1
ATOM 1491 N N . ASN A 1 184 ? 22.170 0.345 -19.992 1.00 57.16 184 ASN A N 1
ATOM 1492 C CA . ASN A 1 184 ? 23.535 -0.195 -19.857 1.00 57.16 184 ASN A CA 1
ATOM 1493 C C . ASN A 1 184 ? 23.579 -1.670 -19.428 1.00 57.16 184 ASN A C 1
ATOM 1495 O O . ASN A 1 184 ? 24.508 -2.370 -19.823 1.00 57.16 184 ASN A O 1
ATOM 1499 N N . LYS A 1 185 ? 22.595 -2.146 -18.654 1.00 57.72 185 LYS A N 1
ATOM 1500 C CA . LYS A 1 185 ? 22.471 -3.571 -18.308 1.00 57.72 185 LYS A CA 1
ATOM 1501 C C . LYS A 1 185 ? 22.008 -4.421 -19.493 1.00 57.72 185 LYS A C 1
ATOM 1503 O O . LYS A 1 185 ? 22.462 -5.548 -19.634 1.00 57.72 185 LYS A O 1
ATOM 1508 N N . LEU A 1 186 ? 21.148 -3.876 -20.352 1.00 58.78 186 LEU A N 1
ATOM 1509 C CA . LEU A 1 186 ? 20.657 -4.530 -21.571 1.00 58.78 186 LEU A CA 1
ATOM 1510 C C . LEU A 1 186 ? 21.588 -4.331 -22.781 1.00 58.78 186 LEU A C 1
ATOM 1512 O O . LEU A 1 186 ? 21.404 -4.955 -23.824 1.00 58.78 186 LEU A O 1
ATOM 1516 N N . ARG A 1 187 ? 22.594 -3.454 -22.666 1.00 51.03 187 ARG A N 1
ATOM 1517 C CA . ARG A 1 187 ? 23.414 -2.963 -23.775 1.00 51.03 187 ARG A CA 1
ATOM 1518 C C . ARG A 1 187 ? 24.802 -3.585 -23.785 1.00 51.03 187 ARG A C 1
ATOM 1520 O O . ARG A 1 187 ? 25.798 -2.961 -23.425 1.00 51.03 187 ARG A O 1
ATOM 1527 N N . LYS A 1 188 ? 24.868 -4.737 -24.437 1.00 46.28 188 LYS A N 1
ATOM 1528 C CA . LYS A 1 188 ? 25.777 -4.896 -25.575 1.00 46.28 188 LYS A CA 1
ATOM 1529 C C . LYS A 1 188 ? 24.923 -5.292 -26.792 1.00 46.28 188 LYS A C 1
ATOM 1531 O O . LYS A 1 188 ? 24.360 -6.373 -26.824 1.00 46.28 188 LYS A O 1
ATOM 1536 N N . SER A 1 189 ? 24.782 -4.345 -27.729 1.00 53.84 189 SER A N 1
ATOM 1537 C CA . SER A 1 189 ? 24.260 -4.475 -29.108 1.00 53.84 189 SER A CA 1
ATOM 1538 C C . SER A 1 189 ? 22.880 -5.113 -29.348 1.00 53.84 189 SER A C 1
ATOM 1540 O O . SER A 1 189 ? 22.819 -6.318 -29.538 1.00 53.84 189 SER A O 1
ATOM 1542 N N . GLN A 1 190 ? 21.814 -4.318 -29.556 1.00 55.75 190 GLN A N 1
ATOM 1543 C CA . GLN A 1 190 ? 20.668 -4.768 -30.373 1.00 55.75 190 GLN A CA 1
ATOM 1544 C C . GLN A 1 190 ? 20.065 -3.637 -31.240 1.00 55.75 190 GLN A C 1
ATOM 1546 O O . GLN A 1 190 ? 19.838 -2.517 -30.779 1.00 55.75 190 GLN A O 1
ATOM 1551 N N . LYS A 1 191 ? 19.838 -3.949 -32.526 1.00 59.47 191 LYS A N 1
ATOM 1552 C CA . LYS A 1 191 ? 19.272 -3.101 -33.600 1.00 59.47 191 LYS A CA 1
ATOM 1553 C C . LYS A 1 191 ? 17.892 -2.471 -33.277 1.00 59.47 191 LYS A C 1
ATOM 1555 O O . LYS A 1 191 ? 17.753 -1.274 -33.531 1.00 59.47 191 LYS A O 1
ATOM 1560 N N . PRO A 1 192 ? 16.937 -3.173 -32.629 1.00 58.16 192 PRO A N 1
ATOM 1561 C CA . PRO A 1 192 ? 15.581 -2.658 -32.396 1.00 58.16 192 PRO A CA 1
ATOM 1562 C C . PRO A 1 192 ? 15.50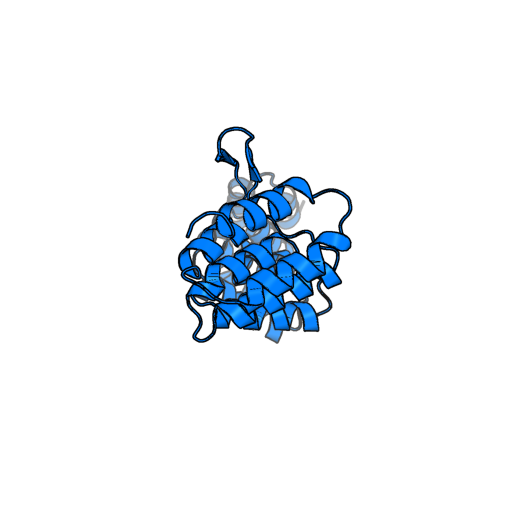6 -1.378 -31.549 1.00 58.16 192 PRO A C 1
ATOM 1564 O O . PRO A 1 192 ? 14.697 -0.497 -31.820 1.00 58.16 192 PRO A O 1
ATOM 1567 N N . TYR A 1 193 ? 16.381 -1.210 -30.550 1.00 57.62 193 TYR A N 1
ATOM 1568 C CA . TYR A 1 193 ? 16.388 0.008 -29.726 1.00 57.62 193 TYR A CA 1
ATOM 1569 C C . TYR A 1 193 ? 16.885 1.235 -30.502 1.00 57.62 193 TYR A C 1
ATOM 1571 O O . TYR A 1 193 ? 16.348 2.332 -30.356 1.00 57.62 193 TYR A O 1
ATOM 1579 N N . LYS A 1 194 ? 17.893 1.056 -31.367 1.00 59.91 194 LYS A N 1
ATOM 1580 C CA . LYS A 1 194 ? 18.391 2.142 -32.226 1.00 59.91 194 LYS A CA 1
ATOM 1581 C C . LYS A 1 194 ? 17.294 2.629 -33.175 1.00 59.91 194 LYS A C 1
ATOM 1583 O O . LYS A 1 194 ? 17.132 3.834 -33.351 1.00 59.91 194 LYS A O 1
ATOM 1588 N N . GLU A 1 195 ? 16.520 1.701 -33.731 1.00 65.00 195 GLU A N 1
ATOM 1589 C CA . GLU A 1 195 ? 15.366 2.001 -34.585 1.00 65.00 195 GLU A CA 1
ATOM 1590 C C . GLU A 1 195 ? 14.250 2.709 -33.807 1.00 65.00 195 GLU A C 1
ATOM 1592 O O . GLU A 1 195 ? 13.709 3.704 -34.286 1.00 65.00 195 GLU A O 1
ATOM 1597 N N . TRP A 1 196 ? 13.964 2.273 -32.576 1.00 66.00 196 TRP A N 1
ATOM 1598 C CA . TRP A 1 196 ? 12.978 2.916 -31.705 1.00 66.00 196 TRP A CA 1
ATOM 1599 C C . TRP A 1 196 ? 13.318 4.383 -31.404 1.00 66.00 196 TRP A C 1
ATOM 1601 O O . TRP A 1 196 ? 12.459 5.256 -31.538 1.00 66.00 196 TRP A O 1
ATOM 1611 N N . ILE A 1 197 ? 14.579 4.676 -31.058 1.00 59.03 197 ILE A N 1
ATOM 1612 C CA . ILE A 1 197 ? 15.055 6.050 -30.815 1.00 59.03 197 ILE A CA 1
ATOM 1613 C C . ILE A 1 197 ? 14.899 6.898 -32.078 1.00 59.03 197 ILE A C 1
ATOM 1615 O O . ILE A 1 197 ? 14.424 8.029 -32.004 1.00 59.03 197 ILE A O 1
ATOM 1619 N N . GLN A 1 198 ? 15.273 6.354 -33.238 1.00 60.47 198 GLN A N 1
ATOM 1620 C CA . GLN A 1 198 ? 15.173 7.061 -34.512 1.00 60.47 198 GLN A CA 1
ATOM 1621 C C . GLN A 1 198 ? 13.714 7.371 -34.880 1.00 60.47 198 GLN A C 1
ATOM 1623 O O . GLN A 1 198 ? 13.419 8.476 -35.337 1.00 60.47 198 GLN A O 1
ATOM 1628 N N . LYS A 1 199 ? 12.798 6.425 -34.637 1.00 66.38 199 LYS A N 1
ATOM 1629 C CA . LYS A 1 199 ? 11.356 6.572 -34.880 1.00 66.38 199 LYS A CA 1
ATOM 1630 C C . LYS A 1 199 ? 10.720 7.618 -33.960 1.00 66.38 199 LYS A C 1
ATOM 1632 O O . LYS A 1 199 ? 9.959 8.463 -34.424 1.00 66.38 199 LYS A O 1
ATOM 1637 N N . ASN A 1 200 ? 11.052 7.587 -32.670 1.00 56.41 200 ASN A N 1
ATOM 1638 C CA . ASN A 1 200 ? 10.394 8.401 -31.644 1.00 56.41 200 ASN A CA 1
ATOM 1639 C C . ASN A 1 200 ? 11.113 9.720 -31.317 1.00 56.41 200 ASN A C 1
ATOM 1641 O O . ASN A 1 200 ? 10.585 10.535 -30.562 1.00 56.41 200 ASN A O 1
ATOM 1645 N N . ALA A 1 201 ? 12.280 9.990 -31.913 1.00 53.41 201 ALA A N 1
ATOM 1646 C CA . ALA A 1 201 ? 12.928 11.294 -31.804 1.00 53.41 201 ALA A CA 1
ATOM 1647 C C . ALA A 1 201 ? 12.002 12.411 -32.314 1.00 53.41 201 ALA A C 1
ATOM 1649 O O . ALA A 1 201 ? 11.824 13.413 -31.631 1.00 53.41 201 ALA A O 1
ATOM 1650 N N . ASN A 1 202 ? 11.327 12.216 -33.450 1.00 43.12 202 ASN A N 1
ATOM 1651 C CA . ASN A 1 202 ? 10.598 13.275 -34.156 1.00 43.12 202 ASN A CA 1
ATOM 1652 C C . ASN A 1 202 ? 9.270 13.723 -33.502 1.00 43.12 202 ASN A C 1
ATOM 1654 O O . ASN A 1 202 ? 8.785 14.808 -33.823 1.00 43.12 202 ASN A O 1
ATOM 1658 N N . SER A 1 203 ? 8.693 12.950 -32.574 1.00 44.47 203 SER A N 1
ATOM 1659 C CA . SER A 1 203 ? 7.357 13.204 -32.000 1.00 44.47 203 SER A CA 1
ATOM 1660 C C . SER A 1 203 ? 7.347 14.101 -30.750 1.00 44.47 203 SER A C 1
ATOM 1662 O O . SER A 1 203 ? 6.296 14.608 -30.366 1.00 44.47 203 SER A O 1
ATOM 1664 N N . SER A 1 204 ? 8.505 14.383 -30.136 1.00 41.47 204 SER A N 1
ATOM 1665 C CA . SER A 1 204 ? 8.624 15.237 -28.940 1.00 41.47 204 SER A CA 1
ATOM 1666 C C . SER A 1 204 ? 9.635 16.367 -29.164 1.00 41.47 204 SER A C 1
ATOM 1668 O O . SER A 1 204 ? 10.829 16.264 -28.861 1.00 41.47 204 SER A O 1
ATOM 1670 N N . LYS A 1 205 ? 9.160 17.494 -29.708 1.00 39.91 205 LYS A N 1
ATOM 1671 C CA . LYS A 1 205 ? 9.963 18.682 -30.070 1.00 39.91 205 LYS A CA 1
ATOM 1672 C C . LYS A 1 205 ? 10.643 19.429 -28.896 1.00 39.91 205 LYS A C 1
ATOM 1674 O O . LYS A 1 205 ? 11.091 20.551 -29.094 1.00 39.91 205 LYS A O 1
ATOM 1679 N N . LYS A 1 206 ? 10.781 18.854 -27.690 1.00 42.16 206 LYS A N 1
ATOM 1680 C CA . LYS A 1 206 ? 11.499 19.513 -26.569 1.00 42.16 206 LYS A CA 1
ATOM 1681 C C . LYS A 1 206 ? 12.593 18.699 -25.858 1.00 42.16 206 LYS A C 1
ATOM 1683 O O . LYS A 1 206 ? 13.412 19.318 -25.195 1.00 42.16 206 LYS A O 1
ATOM 1688 N N . ASN A 1 207 ? 12.719 17.382 -26.067 1.00 47.50 207 ASN A N 1
ATOM 1689 C CA . ASN A 1 207 ? 13.768 16.569 -25.402 1.00 47.50 207 ASN A CA 1
ATOM 1690 C C . ASN A 1 207 ? 14.865 16.050 -26.360 1.00 47.50 207 ASN A C 1
ATOM 1692 O O . ASN A 1 207 ? 15.697 15.219 -25.998 1.00 47.50 207 ASN A O 1
ATOM 1696 N N . HIS A 1 208 ? 14.888 16.554 -27.595 1.00 39.44 208 HIS A N 1
ATOM 1697 C CA . HIS A 1 208 ? 15.708 16.060 -28.708 1.00 39.44 208 HIS A CA 1
ATOM 1698 C C . HIS A 1 208 ? 17.226 15.996 -28.446 1.00 39.44 208 HIS A C 1
ATOM 1700 O O . HIS A 1 208 ? 17.911 15.158 -29.030 1.00 39.44 208 HIS A O 1
ATOM 1706 N N . ALA A 1 209 ? 17.779 16.859 -27.591 1.00 41.91 209 ALA A N 1
ATOM 1707 C CA . ALA A 1 209 ? 19.229 16.970 -27.426 1.00 41.91 209 ALA A CA 1
ATOM 1708 C C . ALA A 1 209 ? 19.867 15.760 -26.711 1.00 41.91 209 ALA A C 1
ATOM 1710 O O . ALA A 1 209 ? 21.001 15.399 -27.029 1.00 41.91 209 ALA A O 1
ATOM 1711 N N . GLY A 1 210 ? 19.147 15.112 -25.786 1.00 43.19 210 GLY A N 1
ATOM 1712 C CA . GLY A 1 210 ? 19.643 13.942 -25.047 1.00 43.19 210 GLY A CA 1
ATOM 1713 C C . GLY A 1 210 ? 19.665 12.672 -25.900 1.00 43.19 210 GLY A C 1
ATOM 1714 O O . GLY A 1 210 ? 20.697 12.007 -26.007 1.00 43.19 210 GLY A O 1
ATOM 1715 N N . TYR A 1 211 ? 18.553 12.390 -26.587 1.00 42.41 211 TYR A N 1
ATOM 1716 C CA . TYR A 1 211 ? 18.385 11.209 -27.441 1.00 42.41 211 TYR A CA 1
ATOM 1717 C C . TYR A 1 211 ? 19.324 11.209 -28.656 1.00 42.41 211 TYR A C 1
ATOM 1719 O O . TYR A 1 211 ? 19.953 10.195 -28.961 1.00 42.41 211 TYR A O 1
ATOM 1727 N N . LYS A 1 212 ? 19.495 12.364 -29.315 1.00 40.47 212 LYS A N 1
ATOM 1728 C CA . LYS A 1 212 ? 20.364 12.501 -30.497 1.00 40.47 212 LYS A CA 1
ATOM 1729 C C . LYS A 1 212 ? 21.851 12.363 -30.138 1.00 40.47 212 LYS A C 1
ATOM 1731 O O . LYS A 1 212 ? 22.595 11.717 -30.871 1.00 40.47 212 LYS A O 1
ATOM 1736 N N . ARG A 1 213 ? 22.276 12.889 -28.978 1.00 42.16 213 ARG A N 1
ATOM 1737 C CA . ARG A 1 213 ? 23.653 12.734 -28.463 1.00 42.16 213 ARG A CA 1
ATOM 1738 C C . ARG A 1 213 ? 23.985 11.295 -28.072 1.00 42.16 213 ARG A C 1
ATOM 1740 O O . ARG A 1 213 ? 25.110 10.856 -28.302 1.00 42.16 213 ARG A O 1
ATOM 1747 N N . LEU A 1 214 ? 23.029 10.561 -27.503 1.00 39.09 214 LEU A N 1
ATOM 1748 C CA . LEU A 1 214 ? 23.196 9.139 -27.193 1.00 39.09 214 LEU A CA 1
ATOM 1749 C C . LEU A 1 214 ? 23.229 8.279 -28.468 1.00 39.09 214 LEU A C 1
ATOM 1751 O O . LEU A 1 214 ? 24.026 7.358 -28.539 1.00 39.09 214 LEU A O 1
ATOM 1755 N N . GLY A 1 215 ? 22.462 8.598 -29.513 1.00 37.22 215 GLY A N 1
ATOM 1756 C CA . GLY A 1 215 ? 22.564 7.892 -30.800 1.00 37.22 215 GLY A CA 1
ATOM 1757 C C . GLY A 1 215 ? 23.887 8.146 -31.539 1.00 37.22 215 GLY A C 1
ATOM 1758 O O . GLY A 1 215 ? 24.537 7.207 -31.999 1.00 37.22 215 GLY A O 1
ATOM 1759 N N . GLN A 1 216 ? 24.329 9.407 -31.611 1.00 36.28 216 GLN A N 1
ATOM 1760 C CA . GLN A 1 216 ? 25.510 9.806 -32.391 1.00 36.28 216 GLN A CA 1
ATOM 1761 C C . GLN A 1 216 ? 26.846 9.379 -31.761 1.00 36.28 216 GLN A C 1
ATOM 1763 O O . GLN A 1 216 ? 27.738 8.931 -32.477 1.00 36.28 216 GLN A O 1
ATOM 1768 N N . ASN A 1 217 ? 26.985 9.421 -30.431 1.00 35.53 217 ASN A N 1
ATOM 1769 C CA . ASN A 1 217 ? 28.228 8.997 -29.765 1.00 35.53 217 ASN A CA 1
ATOM 1770 C C . ASN A 1 217 ? 28.491 7.480 -29.850 1.00 35.53 217 ASN A C 1
ATOM 1772 O O . ASN A 1 217 ? 29.619 7.047 -29.628 1.00 35.53 217 ASN A O 1
ATOM 1776 N N . PHE A 1 218 ? 27.473 6.674 -30.172 1.00 37.72 218 PHE A N 1
ATOM 1777 C CA . PHE A 1 218 ? 27.580 5.213 -30.286 1.00 37.72 218 PHE A CA 1
ATOM 1778 C C . PHE A 1 218 ? 27.711 4.705 -31.722 1.00 37.72 218 PHE A C 1
ATOM 1780 O O . PHE A 1 218 ? 28.082 3.551 -31.918 1.00 37.72 218 PHE A O 1
ATOM 1787 N N . LEU A 1 219 ? 27.433 5.544 -32.722 1.00 35.41 219 LEU A N 1
ATOM 1788 C CA . LEU A 1 219 ? 27.745 5.241 -34.122 1.00 35.41 219 LEU A CA 1
ATOM 1789 C C . LEU A 1 219 ? 29.219 5.529 -34.457 1.00 35.41 219 LEU A C 1
ATOM 1791 O O . LEU A 1 219 ? 29.761 4.908 -35.364 1.00 35.41 219 LEU A O 1
ATOM 1795 N N . ASN A 1 220 ? 29.880 6.389 -33.674 1.00 35.50 220 ASN A N 1
ATOM 1796 C CA . ASN A 1 220 ? 31.247 6.857 -33.933 1.00 35.50 220 ASN A CA 1
ATOM 1797 C C . ASN A 1 220 ? 32.347 6.160 -33.110 1.00 35.50 220 ASN A C 1
ATOM 1799 O O . ASN A 1 220 ? 33.485 6.621 -33.108 1.00 35.50 220 ASN A O 1
ATOM 1803 N N . LYS A 1 221 ? 32.045 5.060 -32.414 1.00 32.81 221 LYS A N 1
ATOM 1804 C CA . LYS A 1 221 ? 33.070 4.187 -31.817 1.00 32.81 221 LYS A CA 1
ATOM 1805 C C . LYS A 1 221 ? 32.957 2.796 -32.433 1.00 32.81 221 LYS A C 1
ATOM 1807 O O . LYS A 1 221 ? 32.203 1.961 -31.936 1.00 32.81 221 LYS A O 1
ATOM 1812 N N . ARG A 1 222 ? 33.636 2.631 -33.571 1.00 35.38 222 ARG A N 1
ATOM 1813 C CA . ARG A 1 222 ? 34.124 1.332 -34.045 1.00 35.38 222 ARG A CA 1
ATOM 1814 C C . ARG A 1 222 ? 35.321 0.926 -33.198 1.00 35.38 222 ARG A C 1
ATOM 1816 O O . ARG A 1 222 ? 36.062 1.850 -32.792 1.00 35.38 222 ARG A O 1
#

Foldseek 3Di:
DDLLVQLLVDPALVSLVVSVVVCVVVVHDDAQSSLQSNLLRDPALVSNVVSVVVCVVVVHDHAPSSLLSNLLRDPALVSNVVSVVVCVVVVHDDDPSSLLSNLQRDPALVSNVVSVVVCVVSVHDDAQSSLLSNLQRLLVDPCSVVSNLVSCVVCVVVVHDHFDWAQPPVRRTDDDDRPVVSCVSVDDDDDPVLVSLVVPLPVDVPPNPRSVVVNVVVVPDD

Radius of gyration: 23.75 Å; Cα contacts (8 Å, |Δi|>4): 243; chains: 1; bounding 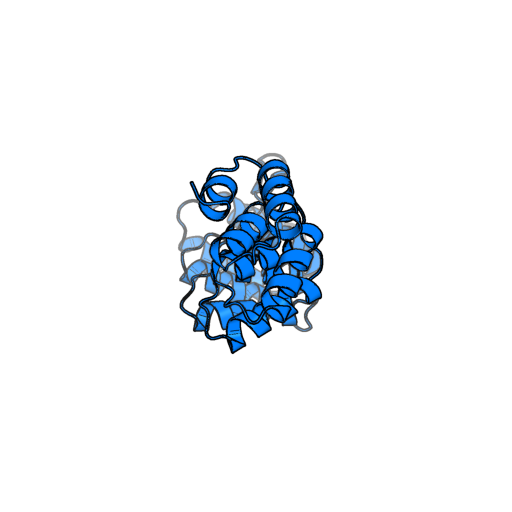box: 54×33×66 Å

pLDDT: mean 79.99, std 20.44, range [32.81, 98.25]

Sequence (222 aa):
MTYSTLINKAQTYQQGFDLFEEMKQAGLTPNEISYSTLINKAQTYQQGFDLFEEMKQAGLKIDEISYSTLIKKAQTYQQGFDLFEEMKKAGLKIDEISYSTLINKAETYQQSFELFEEMKKAGLTPNVFIFNILLKKTTQYKQPLQVFLSLLDEMINLKIKPQVGEVNKKGKKIKPYTVFAVENKLRKSQKPYKEWIQKNANSSKKNHAGYKRLGQNFLNKR